Protein AF-A0A950JFS3-F1 (afdb_monomer)

Solvent-accessible surface area (backbone atoms only — not comparable to full-atom values): 14157 Å² total; per-residue (Å²): 143,81,85,84,83,84,84,85,81,81,82,81,83,77,84,80,80,81,78,79,77,80,82,76,82,73,79,75,77,78,78,77,72,88,66,83,73,63,84,73,76,77,75,82,83,73,85,78,81,66,76,80,69,72,77,78,61,59,59,70,46,56,52,48,41,54,74,67,53,40,42,66,44,86,50,78,83,74,91,50,96,52,82,84,41,51,51,61,45,31,23,27,45,40,31,24,38,23,79,69,84,84,42,53,33,32,25,89,61,36,28,34,19,10,36,71,41,48,50,54,48,33,48,46,41,19,69,42,42,35,56,51,41,20,72,72,68,78,44,48,52,43,29,42,41,49,48,53,19,48,47,82,43,30,45,95,73,39,97,67,80,59,72,25,47,24,17,35,10,34,21,42,37,37,37,30,38,33,32,68,87,74,47,73,45,58,50,31,83,81,82,50,67,69,53,49,54,41,49,51,49,44,58,61,58,42,56,84,77,32,22,32,36,36,15,63,84,53,48,88,88,26,46,49,25,34,38,40,25,67,58,66,51,86,94,44,72,82,50,66,46,78,71

Sequence (243 aa):
MKLVSVAVLALAFVAVEARGAPRSDVPLPRPRPTDLHAPRSPPPEEDKNEAAEKPAGDEACLERLKSAGFTFEPATQHAAANPACVIDTPVKLMAVPVATRGASVRMPEEPMLACRFAERLGHFLGDLAAPLIAGRLAVEVKAVRTGPGYECRNRNRAANGHLSAHALGIAVDVAAFELANGKALPIKPDGDARGEAAVAAVRTAACGWFTTILGPGSDPAHTDHMHLDILIHGSSDRYRICQ

Mean predicted aligned error: 12.65 Å

Foldseek 3Di:
DDDDDDDDDDDDDDDDPDDDDDPDPDDDDDPDPPCPPDPDDDDPPDPPPPPPDDPPAPVVLVVVCVVQPWDKAFDDDDDDPDNVLEAGRKIFGAWAAAPPDRAIAGENLRAIARSVLSSLVSCLVRDPLQVLLCVLVVWGFRYWYWDNLADFACPPNDPDDHTDLNSHRFKIWTQWTQTPVRDILGLADDPPPSSVVSSVVSLVVLQVRAQEWDACPRDPVRRRTIMGGNDDDPPDSPHHHRD

pLDDT: mean 85.87, std 18.49, range [39.84, 98.81]

Structure (mmCIF, N/CA/C/O backbone):
data_AF-A0A950JFS3-F1
#
_entry.id   AF-A0A950JFS3-F1
#
loop_
_atom_site.group_PDB
_atom_site.id
_atom_site.type_symbol
_atom_site.label_atom_id
_atom_site.label_alt_id
_atom_site.label_comp_id
_atom_site.label_asym_id
_atom_site.label_entity_id
_atom_site.label_seq_id
_atom_site.pdbx_PDB_ins_code
_atom_site.Cartn_x
_atom_site.Cartn_y
_atom_site.Cartn_z
_atom_site.occupancy
_atom_site.B_iso_or_equiv
_atom_site.auth_seq_id
_atom_site.auth_comp_id
_atom_site.auth_asym_id
_atom_site.auth_atom_id
_atom_site.pdbx_PDB_model_num
ATOM 1 N N . MET A 1 1 ? -13.793 -69.503 58.985 1.00 50.94 1 MET A N 1
ATOM 2 C CA . MET A 1 1 ? -12.699 -70.392 58.540 1.00 50.94 1 MET A CA 1
ATOM 3 C C . MET A 1 1 ? -13.085 -71.027 57.208 1.00 50.94 1 MET A C 1
ATOM 5 O O . MET A 1 1 ? -13.742 -72.055 57.220 1.00 50.94 1 MET A O 1
ATOM 9 N N . LYS A 1 2 ? -12.772 -70.389 56.071 1.00 40.81 2 LYS A N 1
ATOM 10 C CA . LYS A 1 2 ? -12.771 -71.026 54.741 1.00 40.81 2 LYS A CA 1
ATOM 11 C C . LYS A 1 2 ? -11.691 -70.370 53.878 1.00 40.81 2 LYS A C 1
ATOM 13 O O . LYS A 1 2 ? -11.584 -69.150 53.846 1.00 40.81 2 LYS A O 1
ATOM 18 N N . LEU A 1 3 ? -10.868 -71.240 53.302 1.00 42.59 3 LEU A N 1
ATOM 19 C CA . LEU A 1 3 ? -9.638 -70.990 52.561 1.00 42.59 3 LEU A CA 1
ATOM 20 C C . LEU A 1 3 ? -9.880 -70.167 51.289 1.00 42.59 3 LEU A C 1
ATOM 22 O O . LEU A 1 3 ? -10.814 -70.441 50.539 1.00 42.59 3 LEU A O 1
ATOM 26 N N . VAL A 1 4 ? -8.972 -69.231 51.017 1.00 41.34 4 VAL A N 1
ATOM 27 C CA . VAL A 1 4 ? -8.814 -68.580 49.711 1.00 41.34 4 VAL A CA 1
ATOM 28 C C . VAL A 1 4 ? -7.890 -69.463 48.867 1.00 41.34 4 VAL A C 1
ATOM 30 O O . VAL A 1 4 ? -6.738 -69.674 49.238 1.00 41.34 4 VAL A O 1
ATOM 33 N N . SER A 1 5 ? -8.396 -70.013 47.760 1.00 48.50 5 SER A N 1
ATOM 34 C CA . SER A 1 5 ? -7.571 -70.698 46.753 1.00 48.50 5 SER A CA 1
ATOM 35 C C . SER A 1 5 ? -6.965 -69.669 45.805 1.00 48.50 5 SER A C 1
ATOM 37 O O . SER A 1 5 ? -7.692 -68.931 45.144 1.00 48.50 5 SER A O 1
ATOM 39 N N . VAL A 1 6 ? -5.636 -69.633 45.733 1.00 46.47 6 VAL A N 1
ATOM 40 C CA . VAL A 1 6 ? -4.880 -68.857 44.745 1.00 46.47 6 VAL A CA 1
ATOM 41 C C . VAL A 1 6 ? -4.700 -69.730 43.504 1.00 46.47 6 VAL A C 1
ATOM 43 O O . VAL A 1 6 ? -4.001 -70.739 43.552 1.00 46.47 6 VAL A O 1
ATOM 46 N N . ALA A 1 7 ? -5.344 -69.358 42.399 1.00 50.28 7 ALA A N 1
ATOM 47 C CA . ALA A 1 7 ? -5.109 -69.970 41.096 1.00 50.28 7 ALA A CA 1
ATOM 48 C C . ALA A 1 7 ? -3.927 -69.265 40.412 1.00 50.28 7 ALA A C 1
ATOM 50 O O . ALA A 1 7 ? -3.976 -68.063 40.152 1.00 50.28 7 ALA A O 1
ATOM 51 N N . VAL A 1 8 ? -2.858 -70.013 40.135 1.00 49.75 8 VAL A N 1
ATOM 52 C CA . VAL A 1 8 ? -1.695 -69.547 39.370 1.00 49.75 8 VAL A CA 1
ATOM 53 C C . VAL A 1 8 ? -2.020 -69.675 37.882 1.00 49.75 8 VAL A C 1
ATOM 55 O O . VAL A 1 8 ? -2.158 -70.783 37.369 1.00 49.75 8 VAL A O 1
ATOM 58 N N . LEU A 1 9 ? -2.163 -68.542 37.191 1.00 47.88 9 LEU A N 1
ATOM 59 C CA . LEU A 1 9 ? -2.366 -68.493 35.744 1.00 47.88 9 LEU A CA 1
ATOM 60 C C . LEU A 1 9 ? -0.996 -68.458 35.048 1.00 47.88 9 LEU A C 1
ATOM 62 O O . LEU A 1 9 ? -0.281 -67.460 35.120 1.00 47.88 9 LEU A O 1
ATOM 66 N N . ALA A 1 10 ? -0.616 -69.553 34.392 1.00 49.88 10 ALA A N 1
ATOM 67 C CA . ALA A 1 10 ? 0.582 -69.607 33.561 1.00 49.88 10 ALA A CA 1
ATOM 68 C C . ALA A 1 10 ? 0.336 -68.853 32.240 1.00 49.88 10 ALA A C 1
ATOM 70 O O . ALA A 1 10 ? -0.496 -69.270 31.434 1.00 49.88 10 ALA A O 1
ATOM 71 N N . LEU A 1 11 ? 1.051 -67.745 32.011 1.00 50.47 11 LEU A N 1
ATOM 72 C CA . LEU A 1 11 ? 1.087 -67.079 30.706 1.00 50.47 11 LEU A CA 1
ATOM 73 C C . LEU A 1 11 ? 1.990 -67.871 29.751 1.00 50.47 11 LEU A C 1
ATOM 75 O O . LEU A 1 11 ? 3.204 -67.934 29.940 1.00 50.47 11 LEU A O 1
ATOM 79 N N . ALA A 1 12 ? 1.401 -68.435 28.699 1.00 53.47 12 ALA A N 1
ATOM 80 C CA . ALA A 1 12 ? 2.145 -68.944 27.556 1.00 53.47 12 ALA A CA 1
ATOM 81 C C . ALA A 1 12 ? 2.617 -67.764 26.688 1.00 53.47 12 ALA A C 1
ATOM 83 O O . ALA A 1 12 ? 1.803 -67.030 26.128 1.00 53.47 12 ALA A O 1
ATOM 84 N N . PHE A 1 13 ? 3.933 -67.581 26.570 1.00 50.41 13 PHE A N 1
ATOM 85 C CA . PHE A 1 13 ? 4.526 -66.669 25.594 1.00 50.41 13 PHE A CA 1
ATOM 86 C C . PHE A 1 13 ? 4.464 -67.308 24.203 1.00 50.41 13 PHE A C 1
ATOM 88 O O . PHE A 1 13 ? 5.149 -68.292 23.933 1.00 50.41 13 PHE A O 1
ATOM 95 N N . VAL A 1 14 ? 3.654 -66.738 23.312 1.00 55.50 14 VAL A N 1
ATOM 96 C CA . VAL A 1 14 ? 3.703 -67.043 21.878 1.00 55.50 14 VAL A CA 1
ATOM 97 C C . VAL A 1 14 ? 4.796 -66.173 21.263 1.00 55.50 14 VAL A C 1
ATOM 99 O O . VAL A 1 14 ? 4.684 -64.948 21.245 1.00 55.50 14 VAL A O 1
ATOM 102 N N . ALA A 1 15 ? 5.870 -66.798 20.783 1.00 56.41 15 ALA A N 1
ATOM 103 C CA . ALA A 1 15 ? 6.901 -66.118 20.012 1.00 56.41 15 ALA A CA 1
ATOM 104 C C . ALA A 1 15 ? 6.325 -65.713 18.646 1.00 56.41 15 ALA A C 1
ATOM 106 O O . ALA A 1 15 ? 5.964 -66.565 17.836 1.00 56.41 15 ALA A O 1
ATOM 107 N N . VAL A 1 16 ? 6.219 -64.408 18.398 1.00 55.56 16 VAL A N 1
ATOM 108 C CA . VAL A 1 16 ? 5.910 -63.866 17.072 1.00 55.56 16 VAL A CA 1
ATOM 109 C C . VAL A 1 16 ? 7.222 -63.782 16.296 1.00 55.56 16 VAL A C 1
ATOM 111 O O . VAL A 1 16 ? 8.074 -62.948 16.597 1.00 55.56 16 VAL A O 1
ATOM 114 N N . GLU A 1 17 ? 7.399 -64.648 15.301 1.00 56.25 17 GLU A N 1
ATOM 115 C CA . GLU A 1 17 ? 8.483 -64.513 14.328 1.00 56.25 17 GLU A CA 1
ATOM 116 C C . GLU A 1 17 ? 8.235 -63.278 13.454 1.00 56.25 17 GLU A C 1
ATOM 118 O O . GLU A 1 17 ? 7.291 -63.216 12.661 1.00 56.25 17 GLU A O 1
ATOM 123 N N . ALA A 1 18 ? 9.101 -62.276 13.594 1.00 55.44 18 ALA A N 1
ATOM 124 C CA . ALA A 1 18 ? 9.124 -61.117 12.719 1.00 55.44 18 ALA A CA 1
ATOM 125 C C . ALA A 1 18 ? 9.609 -61.539 11.322 1.00 55.44 18 ALA A C 1
ATOM 127 O O . ALA A 1 18 ? 10.805 -61.699 11.078 1.00 55.44 18 ALA A O 1
ATOM 128 N N . ARG A 1 19 ? 8.676 -61.711 10.380 1.00 60.53 19 ARG A N 1
ATOM 129 C CA . ARG A 1 19 ? 9.008 -61.812 8.954 1.00 60.53 19 ARG A CA 1
ATOM 130 C C . ARG A 1 19 ? 9.514 -60.451 8.477 1.00 60.53 19 ARG A C 1
ATOM 132 O O . ARG A 1 19 ? 8.753 -59.488 8.426 1.00 60.53 19 ARG A O 1
ATOM 139 N N . GLY A 1 20 ? 10.804 -60.373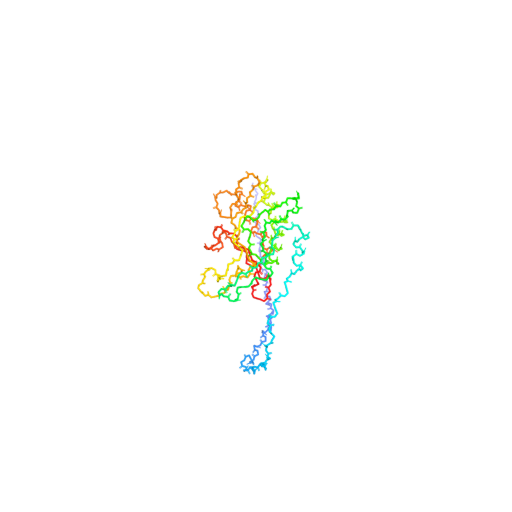 8.154 1.00 50.00 20 GLY A N 1
ATOM 140 C CA . GLY A 1 20 ? 11.415 -59.189 7.556 1.00 50.00 20 GLY A CA 1
ATOM 141 C C . GLY A 1 20 ? 10.734 -58.828 6.235 1.00 50.00 20 GLY A C 1
ATOM 142 O O . GLY A 1 20 ? 10.562 -59.680 5.364 1.00 50.00 20 GLY A O 1
ATOM 143 N N . ALA A 1 21 ? 10.335 -57.565 6.095 1.00 58.34 21 ALA A N 1
ATOM 144 C CA . ALA A 1 21 ? 9.836 -57.030 4.836 1.00 58.34 21 ALA A CA 1
ATOM 145 C C . ALA A 1 21 ? 10.946 -57.074 3.763 1.00 58.34 21 ALA A C 1
ATOM 147 O O . ALA A 1 21 ? 12.107 -56.793 4.085 1.00 58.34 21 ALA A O 1
ATOM 148 N N . PRO A 1 22 ? 10.630 -57.398 2.496 1.00 57.16 22 PRO A N 1
ATOM 149 C CA . PRO A 1 22 ? 11.602 -57.298 1.418 1.00 57.16 22 PRO A CA 1
ATOM 150 C C . PRO A 1 22 ? 12.038 -55.838 1.259 1.00 57.16 22 PRO A C 1
ATOM 152 O O . PRO A 1 22 ? 11.209 -54.925 1.223 1.00 57.16 22 PRO A O 1
ATOM 155 N N . ARG A 1 23 ? 13.354 -55.617 1.180 1.00 57.47 23 ARG A N 1
ATOM 156 C CA . ARG A 1 23 ? 13.922 -54.317 0.816 1.00 57.47 23 ARG A CA 1
ATOM 157 C C . ARG A 1 23 ? 13.418 -53.967 -0.581 1.00 57.47 23 ARG A C 1
ATOM 159 O O . ARG A 1 23 ? 13.718 -54.669 -1.538 1.00 57.47 23 ARG A O 1
ATOM 166 N N . SER A 1 24 ? 12.618 -52.911 -0.669 1.00 61.94 24 SER A N 1
ATOM 167 C CA . SER A 1 24 ? 12.269 -52.295 -1.942 1.00 61.94 24 SER A CA 1
ATOM 168 C C . SER A 1 24 ? 13.537 -51.653 -2.496 1.00 61.94 24 SER A C 1
ATOM 170 O O . SER A 1 24 ? 14.050 -50.702 -1.900 1.00 61.94 24 SER A O 1
ATOM 172 N N . ASP A 1 25 ? 14.071 -52.199 -3.586 1.00 63.00 25 ASP A N 1
ATOM 173 C CA . ASP A 1 25 ? 15.136 -51.562 -4.354 1.00 63.00 25 ASP A CA 1
ATOM 174 C C . ASP A 1 25 ? 14.562 -50.291 -4.983 1.00 63.00 25 ASP A C 1
ATOM 176 O O . ASP A 1 25 ? 13.953 -50.312 -6.053 1.00 63.00 25 ASP A O 1
ATOM 180 N N . VAL A 1 26 ? 14.705 -49.169 -4.276 1.00 65.56 26 VAL A N 1
ATOM 181 C CA . VAL A 1 26 ? 14.392 -47.846 -4.815 1.00 65.56 26 VAL A CA 1
ATOM 182 C C . VAL A 1 26 ? 15.331 -47.620 -6.004 1.00 65.56 26 VAL A C 1
ATOM 184 O O . VAL A 1 26 ? 16.548 -47.590 -5.801 1.00 65.56 26 VAL A O 1
ATOM 187 N N . PRO A 1 27 ? 14.818 -47.459 -7.239 1.00 69.25 27 PRO A N 1
ATOM 188 C CA . PRO A 1 27 ? 15.671 -47.197 -8.386 1.00 69.25 27 PRO A CA 1
ATOM 189 C C . PRO A 1 27 ? 16.440 -45.902 -8.142 1.00 69.25 27 PRO A C 1
ATOM 191 O O . PRO A 1 27 ? 15.843 -44.864 -7.842 1.00 69.25 27 PRO A O 1
ATOM 194 N N . LEU A 1 28 ? 17.766 -45.962 -8.259 1.00 71.75 28 LEU A N 1
ATOM 195 C CA . LEU A 1 28 ? 18.592 -44.769 -8.144 1.00 71.75 28 LEU A CA 1
ATOM 196 C C . LEU A 1 28 ? 18.150 -43.734 -9.194 1.00 71.75 28 LEU A C 1
ATOM 198 O O . LEU A 1 28 ? 17.824 -44.105 -10.329 1.00 71.75 28 LEU A O 1
ATOM 202 N N . PRO A 1 29 ? 18.138 -42.434 -8.848 1.00 70.62 29 PRO A N 1
ATOM 203 C CA . PRO A 1 29 ? 17.906 -41.386 -9.830 1.00 70.62 29 PRO A CA 1
ATOM 204 C C . PRO A 1 29 ? 18.929 -41.507 -10.963 1.00 70.62 29 PRO A C 1
ATOM 206 O O . PRO A 1 29 ? 20.087 -41.867 -10.739 1.00 70.62 29 PRO A O 1
ATOM 209 N N . ARG A 1 30 ? 18.488 -41.217 -12.193 1.00 76.75 30 ARG A N 1
ATOM 210 C CA . ARG A 1 30 ? 19.344 -41.322 -13.382 1.00 76.75 30 ARG A CA 1
ATOM 211 C C . ARG A 1 30 ? 20.627 -40.505 -13.171 1.00 76.75 30 ARG A C 1
ATOM 213 O O . ARG A 1 30 ? 20.535 -39.383 -12.662 1.00 76.75 30 ARG A O 1
ATOM 220 N N . PRO A 1 31 ? 21.801 -41.024 -13.571 1.00 75.00 31 PRO A N 1
ATOM 221 C CA . PRO A 1 31 ? 23.035 -40.259 -13.501 1.00 75.00 31 PRO A CA 1
ATOM 222 C C . PRO A 1 31 ? 22.888 -38.956 -14.290 1.00 75.00 31 PRO A C 1
ATOM 224 O O . PRO A 1 31 ? 22.266 -38.916 -15.355 1.00 75.00 31 PRO A O 1
ATOM 227 N N . ARG A 1 32 ? 23.446 -37.877 -13.733 1.00 63.69 32 ARG A N 1
ATOM 228 C CA . ARG A 1 32 ? 23.497 -36.564 -14.380 1.00 63.69 32 ARG A CA 1
ATOM 229 C C . ARG A 1 32 ? 24.167 -36.729 -15.756 1.00 63.69 32 ARG A C 1
ATOM 231 O O . ARG A 1 32 ? 25.271 -37.272 -15.786 1.00 63.69 32 ARG A O 1
ATOM 238 N N . PRO A 1 33 ? 23.550 -36.265 -16.860 1.00 70.12 33 PRO A N 1
ATOM 239 C CA . PRO A 1 33 ? 24.176 -36.301 -18.177 1.00 70.12 33 PRO A CA 1
ATOM 240 C C . PRO A 1 33 ? 25.560 -35.647 -18.125 1.00 70.12 33 PRO A C 1
ATOM 242 O O . PRO A 1 33 ? 25.711 -34.549 -17.582 1.00 70.12 33 PRO A O 1
ATOM 245 N N . THR A 1 34 ? 26.567 -36.322 -18.671 1.00 60.69 34 THR A N 1
ATOM 246 C CA . THR A 1 34 ? 27.973 -35.880 -18.684 1.00 60.69 34 THR A CA 1
ATOM 247 C C . THR A 1 34 ? 28.225 -34.660 -19.570 1.00 60.69 34 THR A C 1
ATOM 249 O O . THR A 1 34 ? 29.306 -34.081 -19.543 1.00 60.69 34 THR A O 1
ATOM 252 N N . ASP A 1 35 ? 27.204 -34.209 -20.292 1.00 63.66 35 ASP A N 1
ATOM 253 C CA . ASP A 1 35 ? 27.356 -33.297 -21.424 1.00 63.66 35 ASP A CA 1
ATOM 254 C C . ASP A 1 35 ? 27.023 -31.843 -21.040 1.00 63.66 35 ASP A C 1
ATOM 256 O O . ASP A 1 35 ? 26.940 -30.956 -21.885 1.00 63.66 35 ASP A O 1
ATOM 260 N N . LEU A 1 36 ? 26.870 -31.566 -19.739 1.00 53.88 36 LEU A N 1
ATOM 261 C CA . LEU A 1 36 ? 26.609 -30.222 -19.206 1.00 53.88 36 LEU A CA 1
ATOM 262 C C . LEU A 1 36 ? 27.806 -29.257 -19.327 1.00 53.88 36 LEU A C 1
ATOM 264 O O . LEU A 1 36 ? 27.668 -28.095 -18.960 1.00 53.88 36 LEU A O 1
ATOM 268 N N . HIS A 1 37 ? 28.959 -29.721 -19.822 1.00 54.78 37 HIS A N 1
ATOM 269 C CA . HIS A 1 37 ? 30.174 -28.913 -20.011 1.00 54.78 37 HIS A CA 1
ATOM 270 C C . HIS A 1 37 ? 30.671 -28.852 -21.464 1.00 54.78 37 HIS A C 1
ATOM 272 O O . HIS A 1 37 ? 31.781 -28.381 -21.705 1.00 54.78 37 HIS A O 1
ATOM 278 N N . ALA A 1 38 ? 29.875 -29.275 -22.451 1.00 56.62 38 ALA A N 1
ATOM 279 C CA . ALA A 1 38 ? 30.203 -28.951 -23.836 1.00 56.62 38 ALA A CA 1
ATOM 280 C C . ALA A 1 38 ? 30.013 -27.433 -24.051 1.00 56.62 38 ALA A C 1
ATOM 282 O O . ALA A 1 38 ? 28.923 -26.925 -23.761 1.00 56.62 38 ALA A O 1
ATOM 283 N N . PRO A 1 39 ? 31.023 -26.685 -24.537 1.00 49.22 39 PRO A N 1
ATOM 284 C CA . PRO A 1 39 ? 30.832 -25.284 -24.884 1.00 49.22 39 PRO A CA 1
ATOM 285 C C . PRO A 1 39 ? 29.785 -25.207 -25.996 1.00 49.22 39 PRO A C 1
ATOM 287 O O . PRO A 1 39 ? 30.006 -25.673 -27.114 1.00 49.22 39 PRO A O 1
ATOM 290 N N . ARG A 1 40 ? 28.613 -24.650 -25.679 1.00 54.53 40 ARG A N 1
ATOM 291 C CA . ARG A 1 40 ? 27.633 -24.291 -26.702 1.00 54.53 40 ARG A CA 1
ATOM 292 C C . ARG A 1 40 ? 28.241 -23.171 -27.533 1.00 54.53 40 ARG A C 1
ATOM 294 O O . ARG A 1 40 ? 28.637 -22.148 -26.977 1.00 54.53 40 ARG A O 1
ATOM 301 N N . SER A 1 41 ? 28.313 -23.369 -28.845 1.00 56.66 41 SER A N 1
ATOM 302 C CA . SER A 1 41 ? 28.566 -22.277 -29.780 1.00 56.66 41 SER A CA 1
ATOM 303 C C . SER A 1 41 ? 27.576 -21.144 -29.483 1.00 56.66 41 SER A C 1
ATOM 305 O O . SER A 1 41 ? 26.398 -21.438 -29.238 1.00 56.66 41 SER A O 1
ATOM 307 N N . PRO A 1 42 ? 28.025 -19.878 -29.448 1.00 54.59 42 PRO A N 1
ATOM 308 C CA . PRO A 1 42 ? 27.108 -18.770 -29.259 1.00 54.59 42 PRO A CA 1
ATOM 309 C C . PRO A 1 42 ? 26.073 -18.800 -30.395 1.00 54.59 42 PRO A C 1
ATOM 311 O O . PRO A 1 42 ? 26.435 -19.117 -31.535 1.00 54.59 42 PRO A O 1
ATOM 314 N N . PRO A 1 43 ? 24.789 -18.529 -30.105 1.00 56.66 43 PRO A N 1
ATOM 315 C CA . PRO A 1 43 ? 23.825 -18.300 -31.167 1.00 56.66 43 PRO A CA 1
ATOM 316 C C . PRO A 1 43 ? 24.329 -17.142 -32.043 1.00 56.66 43 PRO A C 1
ATOM 318 O O . PRO A 1 43 ? 24.997 -16.249 -31.514 1.00 56.66 43 PRO A O 1
ATOM 321 N N . PRO A 1 44 ? 24.054 -17.152 -33.360 1.00 45.75 44 PRO A N 1
ATOM 322 C CA . PRO A 1 44 ? 24.387 -16.014 -34.206 1.00 45.75 44 PRO A CA 1
ATOM 323 C C . PRO A 1 44 ? 23.766 -14.754 -33.595 1.00 45.75 44 PRO A C 1
ATOM 325 O O . PRO A 1 44 ? 22.603 -14.774 -33.189 1.00 45.75 44 PRO A O 1
ATOM 328 N N . GLU A 1 45 ? 24.569 -13.697 -33.468 1.00 47.59 45 GLU A N 1
ATOM 329 C CA . GLU A 1 45 ? 24.103 -12.393 -33.008 1.00 47.59 45 GLU A CA 1
ATOM 330 C C . GLU A 1 45 ? 23.038 -11.898 -33.990 1.00 47.59 45 GLU A C 1
ATOM 332 O O . GLU A 1 45 ? 23.339 -11.480 -35.106 1.00 47.59 45 GLU A O 1
ATOM 337 N N . GLU A 1 46 ? 21.771 -12.010 -33.591 1.00 47.47 46 GLU A N 1
ATOM 338 C CA . GLU A 1 46 ? 20.692 -11.286 -34.243 1.00 47.47 46 GLU A CA 1
ATOM 339 C C . GLU A 1 46 ? 20.924 -9.798 -33.996 1.00 47.47 46 GLU A C 1
ATOM 341 O O . GLU A 1 46 ? 21.012 -9.341 -32.853 1.00 47.47 46 GLU A O 1
ATOM 346 N N . ASP A 1 47 ? 21.057 -9.069 -35.098 1.00 42.84 47 ASP A N 1
ATOM 347 C CA . ASP A 1 47 ? 21.220 -7.626 -35.178 1.00 42.84 47 ASP A CA 1
ATOM 348 C C . ASP A 1 47 ? 19.992 -6.933 -34.562 1.00 42.84 47 ASP A C 1
ATOM 350 O O . ASP A 1 47 ? 18.995 -6.647 -35.226 1.00 42.84 47 ASP A O 1
ATOM 354 N N . LYS A 1 48 ? 20.020 -6.725 -33.241 1.00 45.41 48 LYS A N 1
ATOM 355 C CA . LYS A 1 48 ? 18.969 -6.024 -32.495 1.00 45.41 48 LYS A CA 1
ATOM 356 C C . LYS A 1 48 ? 19.173 -4.520 -32.588 1.00 45.41 48 LYS A C 1
ATOM 358 O O . LYS A 1 48 ? 19.466 -3.853 -31.599 1.00 45.41 48 LYS A O 1
ATOM 363 N N . ASN A 1 49 ? 18.947 -3.996 -33.784 1.00 43.91 49 ASN A N 1
ATOM 364 C CA . ASN A 1 49 ? 18.540 -2.612 -33.993 1.00 43.91 49 ASN A CA 1
ATOM 365 C C . ASN A 1 49 ? 17.017 -2.541 -34.201 1.00 43.91 49 ASN A C 1
ATOM 367 O O . ASN A 1 49 ? 16.518 -1.884 -35.109 1.00 43.91 49 ASN A O 1
ATOM 371 N N . GLU A 1 50 ? 16.257 -3.201 -33.327 1.00 43.00 50 GLU A N 1
ATOM 372 C CA . GLU A 1 50 ? 14.906 -2.743 -33.022 1.00 43.00 50 GLU A CA 1
ATOM 373 C C . GLU A 1 50 ? 15.060 -1.690 -31.935 1.00 43.00 50 GLU A C 1
ATOM 375 O O . GLU A 1 50 ? 15.365 -1.996 -30.780 1.00 43.00 50 GLU A O 1
ATOM 380 N N . ALA A 1 51 ? 14.922 -0.424 -32.331 1.00 39.84 51 ALA A N 1
ATOM 381 C CA . ALA A 1 51 ? 14.692 0.659 -31.393 1.00 39.84 51 ALA A CA 1
ATOM 382 C C . ALA A 1 51 ? 13.619 0.182 -30.412 1.00 39.84 51 ALA A C 1
ATOM 384 O O . ALA A 1 51 ? 12.506 -0.103 -30.841 1.00 39.84 51 ALA A O 1
ATOM 385 N N . ALA A 1 52 ? 13.993 0.018 -29.139 1.00 44.31 52 ALA A N 1
ATOM 386 C CA . ALA A 1 52 ? 13.111 -0.487 -28.101 1.00 44.31 52 ALA A CA 1
ATOM 387 C C . ALA A 1 52 ? 11.829 0.349 -28.099 1.00 44.31 52 ALA A C 1
ATOM 389 O O . ALA A 1 52 ? 11.803 1.482 -27.608 1.00 44.31 52 ALA A O 1
ATOM 390 N N . GLU A 1 53 ? 10.785 -0.199 -28.712 1.00 42.00 53 GLU A N 1
ATOM 391 C CA . GLU A 1 53 ? 9.457 0.365 -28.665 1.00 42.00 53 GLU A CA 1
ATOM 392 C C . GLU A 1 53 ? 9.083 0.383 -27.187 1.00 42.00 53 GLU A C 1
ATOM 394 O O . GLU A 1 53 ? 9.225 -0.622 -26.481 1.00 42.00 53 GLU A O 1
ATOM 399 N N . LYS A 1 54 ? 8.730 1.571 -26.680 1.00 44.59 54 LYS A N 1
ATOM 400 C CA . LYS A 1 54 ? 8.249 1.717 -25.305 1.00 44.59 54 LYS A CA 1
ATOM 401 C C . LYS A 1 54 ? 7.205 0.621 -25.084 1.00 44.59 54 LYS A C 1
ATOM 403 O O . LYS A 1 54 ? 6.344 0.493 -25.955 1.00 44.59 54 LYS A O 1
ATOM 408 N N . PRO A 1 55 ? 7.262 -0.159 -23.987 1.00 49.41 55 PRO A N 1
ATOM 409 C CA . PRO A 1 55 ? 6.218 -1.137 -23.728 1.00 49.41 55 PRO A CA 1
ATOM 410 C C . PRO A 1 55 ? 4.883 -0.402 -23.832 1.00 49.41 55 PRO A C 1
ATOM 412 O O . PRO A 1 55 ? 4.707 0.633 -23.181 1.00 49.41 55 PRO A O 1
ATOM 415 N N . ALA A 1 56 ? 4.015 -0.868 -24.735 1.00 56.19 56 ALA A N 1
ATOM 416 C CA . ALA A 1 56 ? 2.645 -0.389 -24.802 1.00 56.19 56 ALA A CA 1
ATOM 417 C C . ALA A 1 56 ? 2.104 -0.496 -23.376 1.00 56.19 56 ALA A C 1
ATOM 419 O O . ALA A 1 56 ? 2.232 -1.559 -22.760 1.00 56.19 56 ALA A O 1
ATOM 420 N N . GLY A 1 57 ? 1.660 0.627 -22.812 1.00 67.69 57 GLY A N 1
ATOM 421 C CA . GLY A 1 57 ? 1.196 0.643 -21.434 1.00 67.69 57 GLY A CA 1
ATOM 422 C C . GLY A 1 57 ? 0.092 -0.395 -21.256 1.00 67.69 57 GLY A C 1
ATOM 423 O O . GLY A 1 57 ? -0.597 -0.771 -22.199 1.00 67.69 57 GLY A O 1
ATOM 424 N N . ASP A 1 58 ? -0.106 -0.885 -20.042 1.00 85.69 58 ASP A N 1
ATOM 425 C CA . ASP A 1 58 ? -1.261 -1.715 -19.722 1.00 85.69 58 ASP A CA 1
ATOM 426 C C . ASP A 1 58 ? -2.504 -0.810 -19.631 1.00 85.69 58 ASP A C 1
ATOM 428 O O . ASP A 1 58 ? -3.035 -0.547 -18.548 1.00 85.69 58 ASP A O 1
ATOM 432 N N . GLU A 1 59 ? -2.968 -0.280 -20.772 1.00 91.06 59 GLU A N 1
ATOM 433 C CA . GLU A 1 59 ? -4.190 0.532 -20.835 1.00 91.06 59 GLU A CA 1
ATOM 434 C C . GLU A 1 59 ? -5.401 -0.254 -20.318 1.00 91.06 59 GLU A C 1
ATOM 436 O O . GLU A 1 59 ? -6.301 0.313 -19.694 1.00 91.06 59 GLU A O 1
ATOM 441 N N . ALA A 1 60 ? -5.400 -1.578 -20.505 1.00 94.94 60 ALA A N 1
ATOM 442 C CA . ALA A 1 60 ? -6.427 -2.453 -19.962 1.00 94.94 60 ALA A CA 1
ATOM 443 C C . ALA A 1 60 ? -6.462 -2.401 -18.426 1.00 94.94 60 ALA A C 1
ATOM 445 O O . ALA A 1 60 ? -7.547 -2.423 -17.849 1.00 94.94 60 ALA A O 1
ATOM 446 N N . CYS A 1 61 ? -5.314 -2.313 -17.751 1.00 97.25 61 CYS A N 1
ATOM 447 C CA . CYS A 1 61 ? -5.261 -2.115 -16.306 1.00 97.25 61 CYS A CA 1
ATOM 448 C C . CYS A 1 61 ? -5.870 -0.777 -15.890 1.00 97.25 61 CYS A C 1
ATOM 450 O O . CYS A 1 61 ? -6.685 -0.748 -14.970 1.00 97.25 61 CYS A O 1
ATOM 452 N N . LEU A 1 62 ? -5.553 0.316 -16.588 1.00 97.75 62 LEU A N 1
ATOM 453 C CA . LEU A 1 62 ? -6.112 1.632 -16.264 1.00 97.75 62 LEU A CA 1
ATOM 454 C C . LEU A 1 62 ? -7.646 1.631 -16.373 1.00 97.75 62 LEU A C 1
ATOM 456 O O . LEU A 1 62 ? -8.333 2.150 -15.490 1.00 97.75 62 LEU A O 1
ATOM 460 N N . GLU A 1 63 ? -8.197 0.982 -17.401 1.00 97.88 63 GLU A N 1
ATOM 461 C CA . GLU A 1 63 ? -9.648 0.823 -17.544 1.00 97.88 63 GLU A CA 1
ATOM 462 C C . GLU A 1 63 ? -10.256 -0.096 -16.473 1.00 97.88 63 GLU A C 1
ATOM 464 O O . GLU A 1 63 ? -11.360 0.184 -15.995 1.00 97.88 63 GLU A O 1
ATOM 469 N N . ARG A 1 64 ? -9.549 -1.147 -16.026 1.00 97.88 64 ARG A N 1
ATOM 470 C CA . ARG A 1 64 ? -9.988 -1.971 -14.883 1.00 97.88 64 ARG A CA 1
ATOM 471 C C . ARG A 1 64 ? -10.026 -1.166 -13.586 1.00 97.88 64 ARG A C 1
ATOM 473 O O . ARG A 1 64 ? -11.047 -1.205 -12.905 1.00 97.88 64 ARG A O 1
ATOM 480 N N . LEU A 1 65 ? -8.989 -0.379 -13.280 1.00 98.31 65 LEU A N 1
ATOM 481 C CA . LEU A 1 65 ? -8.963 0.498 -12.101 1.00 98.31 65 LEU A CA 1
ATOM 482 C C . LEU A 1 65 ? -10.137 1.484 -12.110 1.00 98.31 65 LEU A C 1
ATOM 484 O O . LEU A 1 65 ? -10.855 1.630 -11.118 1.00 98.31 65 LEU A O 1
ATOM 488 N N . LYS A 1 66 ? -10.365 2.134 -13.255 1.00 98.06 66 LYS A N 1
ATOM 489 C CA . LYS A 1 66 ? -11.464 3.084 -13.447 1.00 98.06 66 LYS A CA 1
ATOM 490 C C . LYS A 1 66 ? -12.826 2.415 -13.280 1.00 98.06 66 LYS A C 1
ATOM 492 O O . LYS A 1 66 ? -13.673 2.934 -12.559 1.00 98.06 66 LYS A O 1
ATOM 497 N N . SER A 1 67 ? -13.023 1.253 -13.901 1.00 97.06 67 SER A N 1
ATOM 498 C CA . SER A 1 67 ? -14.272 0.483 -13.816 1.00 97.06 67 SER A CA 1
ATOM 499 C C . SER A 1 67 ? -14.536 -0.045 -12.408 1.00 97.06 67 SER A C 1
ATOM 501 O O . SER A 1 67 ? -15.687 -0.128 -11.987 1.00 97.06 67 SER A O 1
ATOM 503 N N . ALA A 1 68 ? -13.477 -0.365 -11.664 1.00 96.38 68 ALA A N 1
ATOM 504 C CA . ALA A 1 68 ? -13.572 -0.761 -10.269 1.00 96.38 68 ALA A CA 1
ATOM 505 C C . ALA A 1 68 ? -13.862 0.428 -9.333 1.00 96.38 68 ALA A C 1
ATOM 507 O O . ALA A 1 68 ? -14.254 0.203 -8.196 1.00 96.38 68 ALA A O 1
ATOM 508 N N . GLY A 1 69 ? -13.729 1.680 -9.789 1.00 96.88 69 GLY A N 1
ATOM 509 C CA . GLY A 1 69 ? -14.018 2.878 -8.990 1.00 96.88 69 GLY A CA 1
ATOM 510 C C . GLY A 1 69 ? -12.833 3.382 -8.162 1.00 96.88 69 GLY A C 1
ATOM 511 O O . GLY A 1 69 ? -13.028 4.055 -7.151 1.00 96.88 69 GLY A O 1
ATOM 512 N N . PHE A 1 70 ? -11.605 3.052 -8.563 1.00 98.44 70 PHE A N 1
ATOM 513 C CA . PHE A 1 70 ? -10.395 3.562 -7.924 1.00 98.44 70 PHE A CA 1
ATOM 514 C C . PHE A 1 70 ? -10.214 5.046 -8.264 1.00 98.44 70 PHE A C 1
ATOM 516 O O . PHE A 1 70 ? -10.501 5.482 -9.379 1.00 98.44 70 PHE A O 1
ATOM 523 N N . THR A 1 71 ? -9.676 5.826 -7.326 1.00 98.62 71 THR A N 1
ATOM 524 C CA . THR A 1 71 ? -9.174 7.177 -7.605 1.00 98.62 71 THR A CA 1
ATOM 525 C C . THR A 1 71 ? -7.664 7.105 -7.772 1.00 98.62 71 THR A C 1
ATOM 527 O O . THR A 1 71 ? -6.942 6.781 -6.826 1.00 98.62 71 THR A O 1
ATOM 530 N N . PHE A 1 72 ? -7.188 7.393 -8.978 1.00 98.69 72 PHE A N 1
ATOM 531 C CA . PHE A 1 72 ? -5.775 7.359 -9.326 1.00 98.69 72 PHE A CA 1
ATOM 532 C C . PHE A 1 72 ? -5.467 8.364 -10.437 1.00 98.69 72 PHE A C 1
ATOM 534 O O . PHE A 1 72 ? -6.359 8.777 -11.179 1.00 98.69 72 PHE A O 1
ATOM 541 N N . GLU A 1 73 ? -4.190 8.694 -10.579 1.00 98.25 73 GLU A N 1
ATOM 542 C CA . GLU A 1 73 ? -3.673 9.491 -11.689 1.00 98.25 73 GLU A CA 1
ATOM 543 C C . GLU A 1 73 ? -2.608 8.690 -12.445 1.00 98.25 73 GLU A C 1
ATOM 545 O O . GLU A 1 73 ? -1.695 8.150 -11.809 1.00 98.25 73 GLU A O 1
ATOM 550 N N . PRO A 1 74 ? -2.666 8.604 -13.786 1.00 97.19 74 PRO A N 1
ATOM 551 C CA . PRO A 1 74 ? -1.521 8.164 -14.571 1.00 97.19 74 PRO A CA 1
ATOM 552 C C . PRO A 1 74 ? -0.305 9.034 -14.249 1.00 97.19 74 PRO A C 1
ATOM 554 O O . PRO A 1 74 ? -0.392 10.261 -14.215 1.00 97.19 74 PRO A O 1
ATOM 557 N N . ALA A 1 75 ? 0.831 8.399 -14.000 1.00 95.06 75 ALA A N 1
ATOM 558 C CA . ALA A 1 75 ? 2.056 9.077 -13.616 1.00 95.06 75 ALA A CA 1
ATOM 559 C C . ALA A 1 75 ? 3.110 8.963 -14.720 1.00 95.06 75 ALA A C 1
ATOM 561 O O . ALA A 1 75 ? 2.964 8.250 -15.710 1.00 95.06 75 ALA A O 1
ATOM 562 N N . THR A 1 76 ? 4.213 9.680 -14.551 1.00 90.25 76 THR A N 1
ATOM 563 C CA . THR A 1 76 ? 5.409 9.493 -15.368 1.00 90.25 76 THR A CA 1
ATOM 564 C C . THR A 1 76 ? 6.575 9.282 -14.424 1.00 90.25 76 THR A C 1
ATOM 566 O O . THR A 1 76 ? 6.831 10.109 -13.546 1.00 90.25 76 THR A O 1
ATOM 569 N N . GLN A 1 77 ? 7.272 8.158 -14.577 1.00 86.88 77 GLN A N 1
ATOM 570 C CA . GLN A 1 77 ? 8.494 7.937 -13.823 1.00 86.88 77 GLN A CA 1
ATOM 571 C C . GLN A 1 77 ? 9.596 8.835 -14.395 1.00 86.88 77 GLN A C 1
ATOM 573 O O . GLN A 1 77 ? 9.846 8.842 -15.600 1.00 86.88 77 GLN A O 1
ATOM 578 N N . HIS A 1 78 ? 10.277 9.577 -13.524 1.00 84.62 78 HIS A N 1
ATOM 579 C CA . HIS A 1 78 ? 11.475 10.308 -13.919 1.00 84.62 78 HIS A CA 1
ATOM 580 C C . HIS A 1 78 ? 12.631 9.335 -14.185 1.00 84.62 78 HIS A C 1
ATOM 582 O O . HIS A 1 78 ? 12.691 8.244 -13.607 1.00 84.62 78 HIS A O 1
ATOM 588 N N . ALA A 1 79 ? 13.563 9.750 -15.046 1.00 82.81 79 ALA A N 1
ATOM 589 C CA . ALA A 1 79 ? 14.757 8.971 -15.339 1.00 82.81 79 ALA A CA 1
ATOM 590 C C . ALA A 1 79 ? 15.518 8.654 -14.041 1.00 82.81 79 ALA A C 1
ATOM 592 O O . ALA A 1 79 ? 15.856 9.549 -13.264 1.00 82.81 79 ALA A O 1
ATOM 593 N N . ALA A 1 80 ? 15.762 7.368 -13.805 1.00 84.12 80 ALA A N 1
ATOM 594 C CA . ALA A 1 80 ? 16.542 6.895 -12.676 1.00 84.12 80 ALA A CA 1
ATOM 595 C C . ALA A 1 80 ? 18.020 6.775 -13.062 1.00 84.12 80 ALA A C 1
ATOM 597 O O . ALA A 1 80 ? 18.346 6.479 -14.210 1.00 84.12 80 ALA A O 1
ATOM 598 N N . ALA A 1 81 ? 18.918 6.944 -12.088 1.00 86.25 81 ALA A N 1
ATOM 599 C CA . ALA A 1 81 ? 20.349 6.727 -12.306 1.00 86.25 81 ALA A CA 1
ATOM 600 C C . ALA A 1 81 ? 20.660 5.274 -12.712 1.00 86.25 81 ALA A C 1
ATOM 602 O O . ALA A 1 81 ? 21.576 5.030 -13.493 1.00 86.25 81 ALA A O 1
ATOM 603 N N . ASN A 1 82 ? 19.887 4.313 -12.194 1.00 90.12 82 ASN A N 1
ATOM 604 C CA . ASN A 1 82 ? 19.951 2.921 -12.617 1.00 90.12 82 ASN A CA 1
ATOM 605 C C . ASN A 1 82 ? 18.857 2.651 -13.669 1.00 90.12 82 ASN A C 1
ATOM 607 O O . ASN A 1 82 ? 17.676 2.696 -13.315 1.00 90.12 82 ASN A O 1
ATOM 611 N N . PRO A 1 83 ? 19.212 2.316 -14.925 1.00 90.94 83 PRO A N 1
ATOM 612 C CA . PRO A 1 83 ? 18.238 2.079 -15.992 1.00 90.94 83 PRO A CA 1
ATOM 613 C C . PRO A 1 83 ? 17.361 0.840 -15.762 1.00 90.94 83 PRO A C 1
ATOM 615 O O . PRO A 1 83 ? 16.346 0.689 -16.430 1.00 90.94 83 PRO A O 1
ATOM 618 N N . ALA A 1 84 ? 17.718 -0.041 -14.821 1.00 92.31 84 ALA A N 1
ATOM 619 C CA . ALA A 1 84 ? 16.889 -1.184 -14.443 1.00 92.31 84 ALA A CA 1
ATOM 620 C C . ALA A 1 84 ? 15.717 -0.812 -13.508 1.00 92.31 84 ALA A C 1
ATOM 622 O O . ALA A 1 84 ? 14.843 -1.643 -13.269 1.00 92.31 84 ALA A O 1
ATOM 623 N N . CYS A 1 85 ? 15.681 0.414 -12.976 1.00 95.25 85 CYS A N 1
ATOM 624 C CA . CYS A 1 85 ? 14.542 0.927 -12.217 1.00 95.25 85 CYS A CA 1
ATOM 625 C C . CYS A 1 85 ? 13.476 1.449 -13.181 1.00 95.25 85 CYS A C 1
ATOM 627 O O . CYS A 1 85 ? 13.526 2.607 -13.604 1.00 95.25 85 CYS A O 1
ATOM 629 N N . VAL A 1 86 ? 12.531 0.585 -13.543 1.00 94.12 86 VAL A N 1
ATOM 630 C CA . VAL A 1 86 ? 11.435 0.912 -14.457 1.00 94.12 86 VAL A CA 1
ATOM 631 C C . VAL A 1 86 ? 10.124 0.420 -13.863 1.00 94.12 86 VAL A C 1
ATOM 633 O O . VAL A 1 86 ? 9.981 -0.758 -13.534 1.00 94.12 86 VAL A O 1
ATOM 636 N N . ILE A 1 87 ? 9.164 1.329 -13.745 1.00 95.19 87 ILE A N 1
ATOM 637 C CA . ILE A 1 87 ? 7.776 1.037 -13.420 1.00 95.19 87 ILE A CA 1
ATOM 638 C C . ILE A 1 87 ? 7.017 0.857 -14.729 1.00 95.19 87 ILE A C 1
ATOM 640 O O . ILE A 1 87 ? 6.946 1.767 -15.555 1.00 95.19 87 ILE A O 1
ATOM 644 N N . ASP A 1 88 ? 6.415 -0.314 -14.885 1.00 92.75 88 ASP A N 1
ATOM 645 C CA . ASP A 1 88 ? 5.451 -0.562 -15.946 1.00 92.75 88 ASP A CA 1
ATOM 646 C C . ASP A 1 88 ? 4.132 0.162 -15.635 1.00 92.75 88 ASP A C 1
ATOM 648 O O . ASP A 1 88 ? 3.543 -0.049 -14.572 1.00 92.75 88 ASP A O 1
ATOM 652 N N . THR A 1 89 ? 3.685 1.016 -16.560 1.00 96.06 89 THR A N 1
ATOM 653 C CA . THR A 1 89 ? 2.408 1.748 -16.489 1.00 96.06 89 THR A CA 1
ATOM 654 C C . THR A 1 89 ? 2.198 2.423 -15.123 1.00 96.06 89 THR A C 1
ATOM 656 O O . THR A 1 89 ? 1.355 1.993 -14.328 1.00 96.06 89 THR A O 1
ATOM 659 N N . PRO A 1 90 ? 3.014 3.439 -14.787 1.00 97.50 90 PRO A N 1
ATOM 660 C CA . PRO A 1 90 ? 3.017 4.038 -13.460 1.00 97.50 90 PRO A CA 1
ATOM 661 C C . PRO A 1 90 ? 1.724 4.813 -13.179 1.00 97.50 90 PRO A C 1
ATOM 663 O O . PRO A 1 90 ? 1.251 5.590 -14.009 1.00 97.50 90 PRO A O 1
ATOM 666 N N . VAL A 1 91 ? 1.195 4.654 -11.969 1.00 98.50 91 VAL A N 1
ATOM 667 C CA . VAL A 1 91 ? 0.041 5.393 -11.443 1.00 98.50 91 VAL A CA 1
ATOM 668 C C . VAL A 1 91 ? 0.337 5.906 -10.038 1.00 98.50 91 VAL A C 1
ATOM 670 O O . VAL A 1 91 ? 1.069 5.270 -9.281 1.00 98.50 91 VAL A O 1
ATOM 673 N N . LYS A 1 92 ? -0.258 7.038 -9.668 1.00 98.69 92 LYS A N 1
ATOM 674 C CA . LYS A 1 92 ? -0.399 7.468 -8.276 1.00 98.69 92 LYS A CA 1
ATOM 675 C C . LYS A 1 92 ? -1.751 7.016 -7.754 1.00 98.69 92 LYS A C 1
ATOM 677 O O . LYS A 1 92 ? -2.780 7.412 -8.300 1.00 98.69 92 LYS A O 1
ATOM 682 N N . LEU A 1 93 ? -1.761 6.187 -6.717 1.00 98.81 93 LEU A N 1
ATOM 683 C CA . LEU A 1 93 ? -3.000 5.667 -6.140 1.00 98.81 93 LEU A CA 1
ATOM 684 C C . LEU A 1 93 ? -3.479 6.573 -5.000 1.00 98.81 93 LEU A C 1
ATOM 686 O O . LEU A 1 93 ? -2.788 6.699 -3.998 1.00 98.81 93 LEU A O 1
ATOM 690 N N . MET A 1 94 ? -4.659 7.183 -5.133 1.00 98.81 94 MET A N 1
ATOM 691 C CA . MET A 1 94 ? -5.169 8.184 -4.180 1.00 98.81 94 MET A CA 1
ATOM 692 C C . MET A 1 94 ? -6.281 7.634 -3.283 1.00 98.81 94 MET A C 1
ATOM 694 O O . MET A 1 94 ? -6.402 8.020 -2.119 1.00 98.81 94 MET A O 1
ATOM 698 N N . ALA A 1 95 ? -7.129 6.751 -3.813 1.00 98.62 95 ALA A N 1
ATOM 699 C CA . ALA A 1 95 ? -8.156 6.074 -3.035 1.00 98.62 95 ALA A CA 1
ATOM 700 C C . ALA A 1 95 ? -8.612 4.776 -3.701 1.00 98.62 95 ALA A C 1
ATOM 702 O O . ALA A 1 95 ? -8.589 4.638 -4.925 1.00 98.62 95 ALA A O 1
ATOM 703 N N . VAL A 1 96 ? -9.081 3.847 -2.874 1.00 98.50 96 VAL A N 1
ATOM 704 C CA . VAL A 1 96 ? -9.614 2.553 -3.303 1.00 98.50 96 VAL A CA 1
ATOM 705 C C . VAL A 1 96 ? -11.038 2.386 -2.769 1.00 98.50 96 VAL A C 1
ATOM 707 O O . VAL A 1 96 ? -11.315 2.802 -1.637 1.00 98.50 96 VAL A O 1
ATOM 710 N N . PRO A 1 97 ? -11.961 1.824 -3.559 1.00 97.75 97 PRO A N 1
ATOM 711 C CA . PRO A 1 97 ? -13.324 1.556 -3.115 1.00 97.75 97 PRO A CA 1
ATOM 712 C C . PRO A 1 97 ? -13.325 0.470 -2.033 1.00 97.75 97 PRO A C 1
ATOM 714 O O . PRO A 1 97 ? -12.475 -0.415 -2.025 1.00 97.75 97 PRO A O 1
ATOM 717 N N . VAL A 1 98 ? -14.298 0.513 -1.129 1.00 96.62 98 VAL A N 1
ATOM 718 C CA . VAL A 1 98 ? -14.577 -0.574 -0.184 1.00 96.62 98 VAL A CA 1
ATOM 719 C C . VAL A 1 98 ? -15.829 -1.290 -0.666 1.00 96.62 98 VAL A C 1
ATOM 721 O O . VAL A 1 98 ? -16.886 -0.664 -0.792 1.00 96.62 98 VAL A O 1
ATOM 724 N N . ALA A 1 99 ? -15.727 -2.600 -0.912 1.00 83.06 99 ALA A N 1
ATOM 725 C CA . ALA A 1 99 ? -16.825 -3.407 -1.455 1.00 83.06 99 ALA A CA 1
ATOM 726 C C . ALA A 1 99 ? -18.114 -3.281 -0.629 1.00 83.06 99 ALA A C 1
ATOM 728 O O . ALA A 1 99 ? -19.229 -3.320 -1.149 1.00 83.06 99 ALA A O 1
ATOM 729 N N . THR A 1 100 ? -17.969 -3.088 0.680 1.00 70.50 100 THR A N 1
ATOM 730 C CA . THR A 1 100 ? -19.083 -2.851 1.586 1.00 70.50 100 THR A CA 1
ATOM 731 C C . THR A 1 100 ? -19.282 -1.353 1.811 1.00 70.50 100 THR A C 1
ATOM 733 O O . THR A 1 100 ? -18.372 -0.667 2.265 1.00 70.50 100 THR A O 1
ATOM 736 N N . ARG A 1 101 ? -20.520 -0.876 1.629 1.00 69.62 101 ARG A N 1
ATOM 737 C CA . ARG A 1 101 ? -21.022 0.445 2.076 1.00 69.62 101 ARG A CA 1
ATOM 738 C C . ARG A 1 101 ? -20.702 1.666 1.202 1.00 69.62 101 ARG A C 1
ATOM 740 O O . ARG A 1 101 ? -20.933 2.779 1.663 1.00 69.62 101 ARG A O 1
ATOM 747 N N . GLY A 1 102 ? -20.223 1.493 -0.034 1.00 77.81 102 GLY A N 1
ATOM 748 C CA . GLY A 1 102 ? -19.978 2.624 -0.950 1.00 77.81 102 GLY A CA 1
ATOM 749 C C . GLY A 1 102 ? -18.960 3.638 -0.412 1.00 77.81 102 GLY A C 1
ATOM 750 O O . GLY A 1 102 ? -18.982 4.807 -0.788 1.00 77.81 102 GLY A O 1
ATOM 751 N N . ALA A 1 103 ? -18.110 3.195 0.517 1.00 91.06 103 ALA A N 1
ATOM 752 C CA . ALA A 1 103 ? -17.040 3.980 1.107 1.00 91.06 103 ALA A CA 1
ATOM 753 C C . ALA A 1 103 ? -15.750 3.820 0.291 1.00 91.06 103 ALA A C 1
ATOM 755 O O . ALA A 1 103 ? -15.636 2.939 -0.559 1.00 91.06 103 ALA A O 1
ATOM 756 N N . SER A 1 104 ? -14.757 4.656 0.584 1.00 96.81 104 SER A N 1
ATOM 757 C CA . SER A 1 104 ? -13.421 4.572 -0.006 1.00 96.81 104 SER A CA 1
ATOM 758 C C . SER A 1 104 ? -12.354 4.730 1.068 1.00 96.81 104 SER A C 1
ATOM 760 O O . SER A 1 104 ? -12.497 5.577 1.955 1.00 96.81 104 SER A O 1
ATOM 762 N N . VAL A 1 105 ? -11.254 3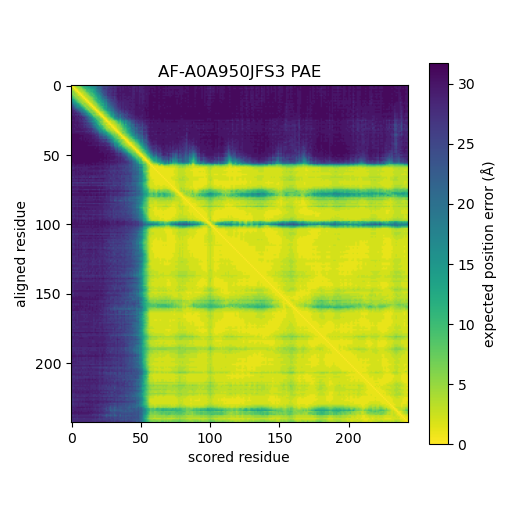.998 0.939 1.00 98.38 105 VAL A N 1
ATOM 763 C CA . VAL A 1 105 ? -10.046 4.181 1.746 1.00 98.38 105 VAL A CA 1
ATOM 764 C C . VAL A 1 105 ? -9.091 5.091 0.985 1.00 98.38 105 VAL A C 1
ATOM 766 O O . VAL A 1 105 ? -8.699 4.780 -0.137 1.00 98.38 105 VAL A O 1
ATOM 769 N N . ARG A 1 106 ? -8.722 6.226 1.584 1.00 98.69 106 ARG A N 1
ATOM 770 C CA . ARG A 1 106 ? -7.752 7.166 1.002 1.00 98.69 106 ARG A CA 1
ATOM 771 C C . ARG A 1 106 ? -6.310 6.702 1.205 1.00 98.69 106 ARG A C 1
ATOM 773 O O . ARG A 1 106 ? -6.008 6.022 2.181 1.00 98.69 106 ARG A O 1
ATOM 780 N N . MET A 1 107 ? -5.421 7.150 0.331 1.00 98.56 107 MET A N 1
ATOM 781 C CA . MET A 1 107 ? -3.973 6.966 0.412 1.00 98.56 107 MET A CA 1
ATOM 782 C C . MET A 1 107 ? -3.308 8.347 0.339 1.00 98.56 107 MET A C 1
ATOM 784 O O . MET A 1 107 ? -3.021 8.825 -0.756 1.00 98.56 107 MET A O 1
ATOM 788 N N . PRO A 1 108 ? -3.129 9.033 1.485 1.00 98.44 108 PRO A N 1
ATOM 789 C CA . PRO A 1 108 ? -2.686 10.429 1.516 1.00 98.44 108 PRO A CA 1
ATOM 790 C C . PRO A 1 108 ? -1.316 10.672 0.879 1.00 98.44 108 PRO A C 1
ATOM 792 O O . PRO A 1 108 ? -1.068 11.763 0.378 1.00 98.44 108 PRO A O 1
ATOM 795 N N . GLU A 1 109 ? -0.426 9.680 0.914 1.00 98.50 109 GLU A N 1
ATOM 796 C CA . GLU A 1 109 ? 0.909 9.770 0.319 1.00 98.50 109 GLU A CA 1
ATOM 797 C C . GLU A 1 109 ? 0.941 9.531 -1.196 1.00 98.50 109 GLU A C 1
ATOM 799 O O . GLU A 1 109 ? 1.996 9.716 -1.800 1.00 98.50 109 GLU A O 1
ATOM 804 N N . GLU A 1 110 ? -0.181 9.132 -1.803 1.00 98.50 110 GLU A N 1
ATOM 805 C CA . GLU A 1 110 ? -0.311 8.896 -3.246 1.00 98.50 110 GLU A CA 1
ATOM 806 C C . GLU A 1 110 ? 0.837 8.049 -3.832 1.00 98.50 110 GLU A C 1
ATOM 808 O O . GLU A 1 110 ? 1.535 8.501 -4.751 1.00 98.50 110 GLU A O 1
ATOM 813 N N . PRO A 1 111 ? 1.092 6.834 -3.301 1.00 98.50 111 PRO A N 1
ATOM 814 C CA . PRO A 1 111 ? 2.251 6.050 -3.703 1.00 98.50 111 PRO A CA 1
ATOM 815 C C . PRO A 1 111 ? 2.268 5.823 -5.216 1.00 98.50 111 PRO A C 1
ATOM 817 O O . PRO A 1 111 ? 1.245 5.492 -5.826 1.00 98.50 111 PRO A O 1
ATOM 820 N N . MET A 1 112 ? 3.452 5.978 -5.810 1.00 98.44 112 MET A N 1
ATOM 821 C CA . MET A 1 112 ? 3.676 5.698 -7.223 1.00 98.44 112 MET A CA 1
ATOM 822 C C . MET A 1 112 ? 3.926 4.204 -7.405 1.00 98.44 112 MET A C 1
ATOM 824 O O . MET A 1 112 ? 4.919 3.669 -6.911 1.00 98.44 112 MET A O 1
ATOM 828 N N . LEU A 1 113 ? 3.026 3.537 -8.117 1.00 98.62 113 LEU A N 1
ATOM 829 C CA . LEU A 1 113 ? 2.986 2.086 -8.267 1.00 98.62 113 LEU A CA 1
ATOM 830 C C . LEU A 1 113 ? 2.844 1.707 -9.742 1.00 98.62 113 LEU A C 1
ATOM 832 O O . LEU A 1 113 ? 2.310 2.472 -10.541 1.00 98.62 113 LEU A O 1
ATOM 836 N N . ALA A 1 114 ? 3.266 0.499 -10.101 1.00 98.31 114 ALA A N 1
ATOM 837 C CA . ALA A 1 114 ? 2.862 -0.117 -11.357 1.00 98.31 114 ALA A CA 1
ATOM 838 C C . ALA A 1 114 ? 1.350 -0.377 -11.319 1.00 98.31 114 ALA A C 1
ATOM 840 O O . ALA A 1 114 ? 0.852 -0.887 -10.310 1.00 98.31 114 ALA A O 1
ATOM 841 N N . CYS A 1 115 ? 0.628 -0.094 -12.407 1.00 98.38 115 CYS A N 1
ATOM 842 C CA . CYS A 1 115 ? -0.835 -0.219 -12.449 1.00 98.38 115 CYS A CA 1
ATOM 843 C C . CYS A 1 115 ? -1.323 -1.587 -11.941 1.00 98.38 115 CYS A C 1
ATOM 845 O O . CYS A 1 115 ? -2.167 -1.660 -11.048 1.00 98.38 115 CYS A O 1
ATOM 847 N N . ARG A 1 116 ? -0.711 -2.680 -12.417 1.00 97.75 116 ARG A N 1
ATOM 848 C CA . ARG A 1 116 ? -1.050 -4.054 -11.999 1.00 97.75 116 ARG A CA 1
ATOM 849 C C . ARG A 1 116 ? -0.921 -4.293 -10.490 1.00 97.75 116 ARG A C 1
ATOM 851 O O . ARG A 1 116 ? -1.656 -5.089 -9.911 1.00 97.75 116 ARG A O 1
ATOM 858 N N . PHE A 1 117 ? 0.037 -3.628 -9.845 1.00 98.62 117 PHE A N 1
ATOM 859 C CA . PHE A 1 117 ? 0.224 -3.734 -8.404 1.00 98.62 117 PHE A CA 1
ATOM 860 C C . PHE A 1 117 ? -0.768 -2.842 -7.658 1.00 98.62 117 PHE A C 1
ATOM 862 O O . PHE A 1 117 ? -1.313 -3.280 -6.649 1.00 98.62 117 PHE A O 1
ATOM 869 N N . ALA A 1 118 ? -1.065 -1.645 -8.175 1.00 98.75 118 ALA A N 1
ATOM 870 C CA . ALA A 1 118 ? -2.123 -0.790 -7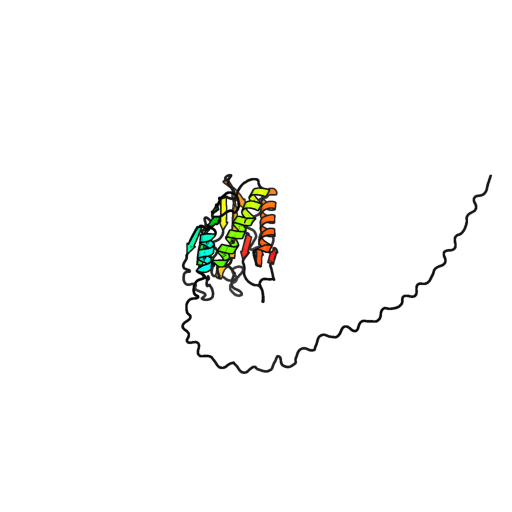.642 1.00 98.75 118 ALA A CA 1
ATOM 871 C C . ALA A 1 118 ? -3.487 -1.506 -7.647 1.00 98.75 118 ALA A C 1
ATOM 873 O O . ALA A 1 118 ? -4.191 -1.464 -6.641 1.00 98.75 118 ALA A O 1
ATOM 874 N N . GLU A 1 119 ? -3.816 -2.231 -8.722 1.00 98.62 119 GLU A N 1
ATOM 875 C CA . GLU A 1 119 ? -5.023 -3.067 -8.824 1.00 98.62 119 GLU A CA 1
ATOM 876 C C . GLU A 1 119 ? -5.058 -4.126 -7.713 1.00 98.62 119 GLU A C 1
ATOM 878 O O . GLU A 1 119 ? -5.997 -4.171 -6.915 1.00 98.62 119 GLU A O 1
ATOM 883 N N . ARG A 1 120 ? -3.990 -4.930 -7.595 1.00 98.62 120 ARG A N 1
ATOM 884 C CA . ARG A 1 120 ? -3.844 -5.948 -6.539 1.00 98.62 120 ARG A CA 1
ATOM 885 C C . ARG A 1 120 ? -4.014 -5.349 -5.142 1.00 98.62 120 ARG A C 1
ATOM 887 O O . ARG A 1 120 ? -4.751 -5.894 -4.320 1.00 98.62 120 ARG A O 1
ATOM 894 N N . LEU A 1 121 ? -3.306 -4.253 -4.877 1.00 98.81 121 LEU A N 1
ATOM 895 C CA . LEU A 1 121 ? -3.278 -3.582 -3.586 1.00 98.81 121 LEU A CA 1
ATOM 896 C C . LEU A 1 121 ? -4.654 -3.030 -3.227 1.00 98.81 121 LEU A C 1
ATOM 898 O O . LEU A 1 121 ? -5.113 -3.242 -2.108 1.00 98.81 121 LEU A O 1
ATOM 902 N N . GLY A 1 122 ? -5.330 -2.352 -4.153 1.00 98.50 122 GLY A N 1
ATOM 903 C CA . GLY A 1 122 ? -6.628 -1.763 -3.851 1.00 98.50 122 GLY A CA 1
ATOM 904 C C . GLY A 1 122 ? -7.720 -2.795 -3.628 1.00 98.50 122 GLY A C 1
ATOM 905 O O . GLY A 1 122 ? -8.499 -2.622 -2.696 1.00 98.50 122 GLY A O 1
ATOM 906 N N . HIS A 1 123 ? -7.713 -3.910 -4.361 1.00 98.31 123 HIS A N 1
ATOM 907 C CA . HIS A 1 123 ? -8.600 -5.034 -4.055 1.00 98.31 123 HIS A CA 1
ATOM 908 C C . HIS A 1 123 ? -8.297 -5.643 -2.682 1.00 98.31 123 HIS A C 1
ATOM 910 O O . HIS A 1 123 ? -9.204 -5.846 -1.881 1.00 98.31 123 HIS A O 1
ATOM 916 N N . PHE A 1 124 ? -7.024 -5.854 -2.337 1.00 98.69 124 PHE A N 1
ATOM 917 C CA . PHE A 1 124 ? -6.666 -6.313 -0.994 1.00 98.69 124 PHE A CA 1
ATOM 918 C C . PHE A 1 124 ? -7.168 -5.351 0.096 1.00 98.69 124 PHE A C 1
ATOM 920 O O . PHE A 1 124 ? -7.727 -5.788 1.102 1.00 98.69 124 PHE A O 1
ATOM 927 N N . LEU A 1 125 ? -6.993 -4.042 -0.088 1.00 98.50 125 LEU A N 1
ATOM 928 C CA . LEU A 1 125 ? -7.402 -3.043 0.896 1.00 98.50 125 LEU A CA 1
ATOM 929 C C . LEU A 1 125 ? -8.929 -2.933 1.008 1.00 98.50 125 LEU A C 1
ATOM 931 O O . LEU A 1 125 ? -9.459 -2.945 2.120 1.00 98.50 125 LEU A O 1
ATOM 935 N N . GLY A 1 126 ? -9.622 -2.838 -0.124 1.00 97.94 126 GLY A N 1
ATOM 936 C CA . GLY A 1 126 ? -11.062 -2.608 -0.217 1.00 97.94 126 GLY A CA 1
ATOM 937 C C . GLY A 1 126 ? -11.921 -3.838 0.061 1.00 97.94 126 GLY A C 1
ATOM 938 O O . GLY A 1 126 ? -12.952 -3.728 0.729 1.00 97.94 126 GLY A O 1
ATOM 939 N N . ASP A 1 127 ? -11.485 -5.006 -0.408 1.00 97.12 127 ASP A N 1
ATOM 940 C CA . ASP A 1 127 ? -12.273 -6.241 -0.354 1.00 97.12 127 ASP A CA 1
ATOM 941 C C . ASP A 1 127 ? -11.947 -7.075 0.891 1.00 97.12 127 ASP A C 1
ATOM 943 O O . ASP A 1 127 ? -12.766 -7.886 1.327 1.00 97.12 127 ASP A O 1
ATOM 947 N N . LEU A 1 128 ? -10.764 -6.875 1.490 1.00 97.19 128 LEU A N 1
ATOM 948 C CA . LEU A 1 128 ? -10.294 -7.677 2.618 1.00 97.19 128 LEU A CA 1
ATOM 949 C C . LEU A 1 128 ? -9.856 -6.843 3.824 1.00 97.19 128 LEU A C 1
ATOM 951 O O . LEU A 1 128 ? -10.462 -6.975 4.885 1.00 97.19 128 LEU A O 1
ATOM 955 N N . ALA A 1 129 ? -8.817 -6.012 3.710 1.00 98.12 129 ALA A N 1
ATOM 956 C CA . ALA A 1 129 ? -8.180 -5.396 4.876 1.00 98.12 129 ALA A CA 1
ATOM 957 C C . ALA A 1 129 ? -9.122 -4.443 5.628 1.00 98.12 129 ALA A C 1
ATOM 959 O O . ALA A 1 129 ? -9.263 -4.562 6.846 1.00 98.12 129 ALA A O 1
ATOM 960 N N . ALA A 1 130 ? -9.807 -3.538 4.922 1.00 98.00 130 ALA A N 1
ATOM 961 C CA . ALA A 1 130 ? -10.733 -2.596 5.546 1.00 98.00 130 ALA A CA 1
ATOM 962 C C . ALA A 1 130 ? -11.946 -3.298 6.194 1.00 98.00 130 ALA A C 1
ATOM 964 O O . ALA A 1 130 ? -12.164 -3.066 7.388 1.00 98.00 130 ALA A O 1
ATOM 965 N N . PRO A 1 131 ? -12.674 -4.214 5.515 1.00 96.94 131 PRO A N 1
ATOM 966 C CA . PRO A 1 131 ? -13.735 -4.997 6.159 1.00 96.94 131 PRO A CA 1
ATOM 967 C C . PRO A 1 131 ? -13.247 -5.826 7.356 1.00 96.94 131 PRO A C 1
ATOM 969 O O . PRO A 1 131 ? -13.934 -5.925 8.375 1.00 96.94 131 PRO A O 1
ATOM 972 N N . LEU A 1 132 ? -12.044 -6.402 7.266 1.00 97.44 132 LEU A N 1
ATOM 973 C CA . LEU A 1 132 ? -11.438 -7.201 8.330 1.00 97.44 132 LEU A CA 1
ATOM 974 C C . LEU A 1 132 ? -11.162 -6.358 9.580 1.00 97.44 132 LEU A C 1
ATOM 976 O O . LEU A 1 132 ? -11.501 -6.783 10.691 1.00 97.44 132 LEU A O 1
ATOM 980 N N . ILE A 1 133 ? -10.557 -5.180 9.410 1.00 98.00 133 ILE A N 1
ATOM 981 C CA . ILE A 1 133 ? -10.289 -4.238 10.504 1.00 98.00 133 ILE A CA 1
ATOM 982 C C . ILE A 1 133 ? -11.609 -3.753 11.105 1.00 98.00 133 ILE A C 1
ATOM 984 O O . ILE A 1 133 ? -11.769 -3.801 12.326 1.00 98.00 133 ILE A O 1
ATOM 988 N N . ALA A 1 134 ? -12.580 -3.375 10.269 1.00 96.69 134 ALA A N 1
ATOM 989 C CA . ALA A 1 134 ? -13.896 -2.936 10.719 1.00 96.69 134 ALA A CA 1
ATOM 990 C C . ALA A 1 134 ? -14.603 -4.004 11.562 1.00 96.69 134 ALA A C 1
ATOM 992 O O . ALA A 1 134 ? -15.093 -3.705 12.650 1.00 96.69 134 ALA A O 1
ATOM 993 N N . GLY A 1 135 ? -14.583 -5.268 11.129 1.00 96.38 135 GLY A N 1
ATOM 994 C CA . GLY A 1 135 ? -15.158 -6.380 11.889 1.00 96.38 135 GLY A CA 1
ATOM 995 C C . GLY A 1 135 ? -14.461 -6.633 13.230 1.00 96.38 135 GLY A C 1
ATOM 996 O O . GLY A 1 135 ? -15.119 -6.960 14.216 1.00 96.38 135 GLY A O 1
ATOM 997 N N . ARG A 1 136 ? -13.136 -6.450 13.307 1.00 97.31 136 ARG A N 1
ATOM 998 C CA . ARG A 1 136 ? -12.367 -6.661 14.547 1.00 97.31 136 ARG A CA 1
ATOM 999 C C . ARG A 1 136 ? -12.465 -5.505 15.528 1.00 97.31 136 ARG A C 1
ATOM 1001 O O . ARG A 1 136 ? -12.476 -5.737 16.739 1.00 97.31 136 ARG A O 1
ATOM 1008 N N . LEU A 1 137 ? -12.504 -4.272 15.035 1.00 97.62 137 LEU A N 1
ATOM 1009 C CA . LEU A 1 137 ? -12.415 -3.061 15.854 1.00 97.62 137 LEU A CA 1
ATOM 1010 C C . LEU A 1 137 ? -13.753 -2.329 16.010 1.00 97.62 137 LEU A C 1
ATOM 1012 O O . LEU A 1 137 ? -13.844 -1.425 16.836 1.00 97.62 137 LEU A O 1
ATOM 1016 N N . ALA A 1 138 ? -14.789 -2.743 15.274 1.00 96.81 138 ALA A N 1
ATOM 1017 C CA . ALA A 1 138 ? -16.087 -2.068 15.182 1.00 96.81 138 ALA A CA 1
ATOM 1018 C C . ALA A 1 138 ? -15.982 -0.599 14.721 1.00 96.81 138 ALA A C 1
ATOM 1020 O O . ALA A 1 138 ? -16.808 0.236 15.085 1.00 96.81 138 ALA A O 1
ATOM 1021 N N . VAL A 1 139 ? -14.948 -0.279 13.936 1.00 96.69 139 VAL A N 1
ATOM 1022 C CA . VAL A 1 139 ? -14.684 1.056 13.386 1.00 96.69 139 VAL A CA 1
ATOM 1023 C C . VAL A 1 139 ? -14.104 0.917 11.984 1.00 96.69 139 VAL A C 1
ATOM 1025 O O . VAL A 1 139 ? -13.162 0.159 11.775 1.00 96.69 139 VAL A O 1
ATOM 1028 N N . GLU A 1 140 ? -14.644 1.684 11.041 1.00 97.12 140 GLU A N 1
ATOM 1029 C CA . GLU A 1 140 ? -14.205 1.678 9.644 1.00 97.12 140 GLU A CA 1
ATOM 1030 C C . GLU A 1 140 ? -12.795 2.251 9.459 1.00 97.12 140 GLU A C 1
ATOM 1032 O O . GLU A 1 140 ? -12.372 3.158 10.182 1.00 97.12 140 GLU A O 1
ATOM 1037 N N . VAL A 1 141 ? -12.101 1.776 8.425 1.00 98.06 141 VAL A N 1
ATOM 1038 C CA . VAL A 1 141 ? -10.863 2.387 7.926 1.00 98.06 141 VAL A CA 1
ATOM 1039 C C . VAL A 1 141 ? -11.228 3.525 6.978 1.00 98.06 141 VAL A C 1
ATOM 1041 O O . VAL A 1 141 ? -12.001 3.331 6.043 1.00 98.06 141 VAL A O 1
ATOM 1044 N N . LYS A 1 142 ? -10.660 4.715 7.192 1.00 98.00 142 LYS A N 1
ATOM 1045 C CA . LYS A 1 142 ? -10.843 5.876 6.301 1.00 98.00 142 LYS A CA 1
ATOM 1046 C C . LYS A 1 142 ? -9.633 6.143 5.404 1.00 98.00 142 LYS A C 1
ATOM 1048 O O . LYS A 1 142 ? -9.789 6.737 4.337 1.00 98.00 142 LYS A O 1
ATOM 1053 N N . ALA A 1 143 ? -8.439 5.744 5.836 1.00 98.69 143 ALA A N 1
ATOM 1054 C CA . ALA A 1 143 ? -7.208 5.938 5.082 1.00 98.69 143 ALA A CA 1
ATOM 1055 C C . ALA A 1 143 ? -6.144 4.900 5.452 1.00 98.69 143 ALA A C 1
ATOM 1057 O O . ALA A 1 143 ? -6.197 4.294 6.522 1.00 98.69 143 ALA A O 1
ATOM 1058 N N . VAL A 1 144 ? -5.168 4.724 4.570 1.00 98.81 144 VAL A N 1
ATOM 1059 C CA . VAL A 1 144 ? -3.971 3.906 4.776 1.00 98.81 144 VAL A CA 1
ATOM 1060 C C . VAL A 1 144 ? -2.768 4.813 4.578 1.00 98.81 144 VAL A C 1
ATOM 1062 O O . VAL A 1 144 ? -2.683 5.509 3.570 1.00 98.81 144 VAL A O 1
ATOM 1065 N N . ARG A 1 145 ? -1.857 4.811 5.547 1.00 98.81 145 ARG A N 1
ATOM 1066 C CA . ARG A 1 145 ? -0.600 5.558 5.507 1.00 98.81 145 ARG A CA 1
ATOM 1067 C C . ARG A 1 145 ? 0.477 4.674 4.920 1.00 98.81 145 ARG A C 1
ATOM 1069 O O . ARG A 1 145 ? 0.678 3.563 5.418 1.00 98.81 145 ARG A O 1
ATOM 1076 N N . THR A 1 146 ? 1.160 5.152 3.889 1.00 98.56 146 THR A N 1
ATOM 1077 C CA . THR A 1 146 ? 2.175 4.366 3.178 1.00 98.56 146 THR A CA 1
ATOM 1078 C C . THR A 1 146 ? 3.490 5.113 3.002 1.00 98.56 146 THR A C 1
ATOM 1080 O O . THR A 1 146 ? 3.564 6.327 3.160 1.00 98.56 146 THR A O 1
ATOM 1083 N N . GLY A 1 147 ? 4.538 4.381 2.629 1.00 97.25 147 GLY A N 1
ATOM 1084 C CA . GLY A 1 147 ? 5.699 4.948 1.950 1.00 97.25 147 GLY A CA 1
ATOM 1085 C C . GLY A 1 147 ? 5.375 5.390 0.509 1.00 97.25 147 GLY A C 1
ATOM 1086 O O . GLY A 1 147 ? 4.226 5.297 0.071 1.00 97.25 147 GLY A O 1
ATOM 1087 N N . PRO A 1 148 ? 6.387 5.822 -0.266 1.00 96.19 148 PRO A N 1
ATOM 1088 C CA . PRO A 1 148 ? 6.197 6.401 -1.602 1.00 96.19 148 PRO A CA 1
ATOM 1089 C C . PRO A 1 148 ? 5.839 5.386 -2.705 1.00 96.19 148 PRO A C 1
ATOM 1091 O O . PRO A 1 148 ? 5.571 5.786 -3.837 1.00 96.19 148 PRO A O 1
ATOM 1094 N N . GLY A 1 149 ? 5.863 4.079 -2.419 1.00 97.12 149 GLY A N 1
ATOM 1095 C CA . GLY A 1 149 ? 5.693 3.021 -3.422 1.00 97.12 149 GLY A CA 1
ATOM 1096 C C . GLY A 1 149 ? 6.959 2.811 -4.255 1.00 97.12 149 GLY A C 1
ATOM 1097 O O . GLY A 1 149 ? 7.649 1.810 -4.085 1.00 97.12 149 GLY A O 1
ATOM 1098 N N . TYR A 1 150 ? 7.323 3.772 -5.101 1.00 97.38 150 TYR A N 1
ATOM 1099 C CA . TYR A 1 150 ? 8.544 3.707 -5.902 1.00 97.38 150 TYR A CA 1
ATOM 1100 C C . TYR A 1 150 ? 9.761 4.281 -5.170 1.00 97.38 150 TYR A C 1
ATOM 1102 O O . TYR A 1 150 ? 9.751 5.417 -4.697 1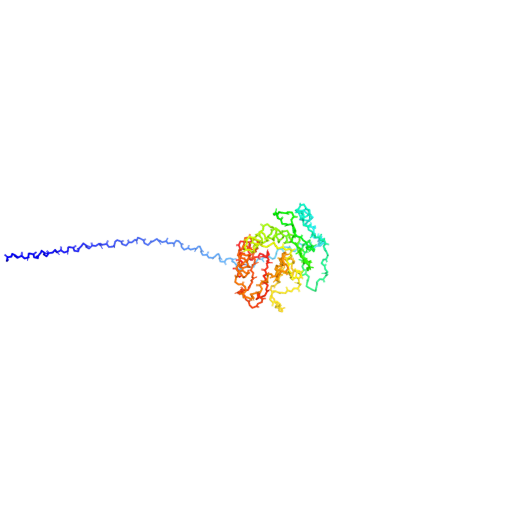.00 97.38 150 TYR A O 1
ATOM 1110 N N . GLU A 1 151 ? 10.849 3.514 -5.153 1.00 95.94 151 GLU A N 1
ATOM 1111 C CA . GLU A 1 151 ? 12.172 3.973 -4.728 1.00 95.94 151 GLU A CA 1
ATOM 1112 C C . GLU A 1 151 ? 13.243 3.160 -5.469 1.00 95.94 151 GLU A C 1
ATOM 1114 O O . GLU A 1 151 ? 13.358 1.946 -5.284 1.00 95.94 151 GLU A O 1
ATOM 1119 N N . CYS A 1 152 ? 14.046 3.815 -6.311 1.00 95.69 152 CYS A N 1
ATOM 1120 C CA . CYS A 1 152 ? 15.115 3.146 -7.054 1.00 95.69 152 CYS A CA 1
ATOM 1121 C C . CYS A 1 152 ? 16.294 2.803 -6.133 1.00 95.69 152 CYS A C 1
ATOM 1123 O O . CYS A 1 152 ? 17.198 3.613 -5.919 1.00 95.69 152 CYS A O 1
ATOM 1125 N N . ARG A 1 153 ? 16.273 1.591 -5.571 1.00 94.50 153 ARG A N 1
ATOM 1126 C CA . ARG A 1 153 ? 17.315 1.065 -4.679 1.00 94.50 153 ARG A CA 1
ATOM 1127 C C . ARG A 1 153 ? 17.411 -0.459 -4.716 1.00 94.50 153 ARG A C 1
ATOM 1129 O O . ARG A 1 153 ? 16.476 -1.161 -5.107 1.00 94.50 153 ARG A O 1
ATOM 1136 N N . ASN A 1 154 ? 18.523 -0.980 -4.206 1.00 93.94 154 ASN A N 1
ATOM 1137 C CA . ASN A 1 154 ? 18.650 -2.403 -3.898 1.00 93.94 154 ASN A CA 1
ATOM 1138 C C . ASN A 1 154 ? 17.853 -2.777 -2.636 1.00 93.94 154 ASN A C 1
ATOM 1140 O O . ASN A 1 154 ? 17.449 -1.925 -1.829 1.00 93.94 154 ASN A O 1
ATOM 1144 N N . ARG A 1 155 ? 17.634 -4.083 -2.455 1.00 90.88 155 ARG A N 1
ATOM 1145 C CA . ARG A 1 155 ? 17.014 -4.643 -1.244 1.00 90.88 155 ARG A CA 1
ATOM 1146 C C . ARG A 1 155 ? 17.789 -4.221 0.004 1.00 90.88 155 ARG A C 1
ATOM 1148 O O . ARG A 1 155 ? 19.013 -4.123 -0.025 1.00 90.88 155 ARG A O 1
ATOM 1155 N N . ASN A 1 156 ? 17.063 -3.939 1.086 1.00 85.44 156 ASN A N 1
ATOM 1156 C CA . ASN A 1 156 ? 17.614 -3.524 2.383 1.00 85.44 156 ASN A CA 1
ATOM 1157 C C . ASN A 1 156 ? 18.604 -2.344 2.308 1.00 85.44 156 ASN A C 1
ATOM 1159 O O . ASN A 1 156 ? 19.483 -2.221 3.155 1.00 85.44 156 ASN A O 1
ATOM 1163 N N . ARG A 1 157 ? 18.481 -1.488 1.278 1.00 87.50 157 ARG A N 1
ATOM 1164 C CA . ARG A 1 157 ? 19.395 -0.362 1.004 1.00 87.50 157 ARG A CA 1
ATOM 1165 C C . ARG A 1 157 ? 20.862 -0.788 0.823 1.00 87.50 157 ARG A C 1
ATOM 1167 O O . ARG A 1 157 ? 21.766 0.017 1.025 1.00 87.50 157 ARG A O 1
ATOM 1174 N N . ALA A 1 158 ? 21.109 -2.037 0.427 1.00 87.81 158 ALA A N 1
ATOM 1175 C CA . ALA A 1 158 ? 22.457 -2.540 0.193 1.00 87.81 158 ALA A CA 1
ATOM 1176 C C . ALA A 1 158 ? 23.152 -1.801 -0.967 1.00 87.81 158 ALA A C 1
ATOM 1178 O O . ALA A 1 158 ? 22.525 -1.435 -1.962 1.00 87.81 158 ALA A O 1
ATOM 1179 N N . ALA A 1 159 ? 24.472 -1.623 -0.878 1.00 88.88 159 ALA A N 1
ATOM 1180 C CA . ALA A 1 159 ? 25.246 -0.973 -1.941 1.00 88.88 159 ALA A CA 1
ATOM 1181 C C . ALA A 1 159 ? 25.242 -1.778 -3.256 1.00 88.88 159 ALA A C 1
ATOM 1183 O O . ALA A 1 159 ? 25.351 -1.216 -4.341 1.00 88.88 159 ALA A O 1
ATOM 1184 N N . ASN A 1 160 ? 25.088 -3.098 -3.163 1.00 89.12 160 ASN A N 1
ATOM 1185 C CA . ASN A 1 160 ? 25.105 -4.042 -4.273 1.00 89.12 160 ASN A CA 1
ATOM 1186 C C . ASN A 1 160 ? 24.072 -5.163 -4.059 1.00 89.12 160 ASN A C 1
ATOM 1188 O O . ASN A 1 160 ? 23.495 -5.304 -2.981 1.00 89.12 160 ASN A O 1
ATOM 1192 N N . GLY A 1 161 ? 23.833 -5.961 -5.102 1.00 90.69 161 GLY A N 1
ATOM 1193 C CA . GLY A 1 161 ? 22.920 -7.104 -5.064 1.00 90.69 161 GLY A CA 1
ATOM 1194 C C . GLY A 1 161 ? 21.617 -6.867 -5.826 1.00 90.69 161 GLY A C 1
ATOM 1195 O O . GLY A 1 161 ? 21.578 -6.124 -6.803 1.00 90.69 161 GLY A O 1
ATOM 1196 N N . HIS A 1 162 ? 20.556 -7.557 -5.407 1.00 92.38 162 HIS A N 1
ATOM 1197 C CA . HIS A 1 162 ? 19.273 -7.532 -6.105 1.00 92.38 162 HIS A CA 1
ATOM 1198 C C . HIS A 1 162 ? 18.514 -6.219 -5.886 1.00 92.38 162 HIS A C 1
ATOM 1200 O O . HIS A 1 162 ? 18.468 -5.686 -4.772 1.00 92.38 162 HIS A O 1
ATOM 1206 N N . LEU A 1 163 ? 17.831 -5.765 -6.939 1.00 94.25 163 LEU A N 1
ATOM 1207 C CA . LEU A 1 163 ? 16.887 -4.657 -6.856 1.00 94.25 163 LEU A CA 1
ATOM 1208 C C . LEU A 1 163 ? 15.735 -4.970 -5.898 1.00 94.25 163 LEU A C 1
ATOM 1210 O O . LEU A 1 163 ? 15.274 -6.112 -5.769 1.00 94.25 163 LEU A O 1
ATOM 1214 N N . SER A 1 164 ? 15.281 -3.926 -5.209 1.00 95.56 164 SER A N 1
ATOM 1215 C CA . SER A 1 164 ? 14.051 -3.975 -4.428 1.00 95.56 164 SER A CA 1
ATOM 1216 C C . SER A 1 164 ? 12.835 -4.017 -5.353 1.00 95.56 164 SER A C 1
ATOM 1218 O O . SER A 1 164 ? 12.854 -3.437 -6.435 1.00 95.56 164 SER A O 1
ATOM 1220 N N . ALA A 1 165 ? 11.747 -4.638 -4.903 1.00 97.56 165 ALA A N 1
ATOM 1221 C CA . ALA A 1 165 ? 10.459 -4.565 -5.583 1.00 97.56 165 ALA A CA 1
ATOM 1222 C C . ALA A 1 165 ? 9.930 -3.113 -5.699 1.00 97.56 165 ALA A C 1
ATOM 1224 O O . ALA A 1 165 ? 9.271 -2.776 -6.684 1.00 97.56 165 ALA A O 1
ATOM 1225 N N . HIS A 1 166 ? 10.318 -2.222 -4.773 1.00 97.88 166 HIS A N 1
ATOM 1226 C CA . HIS A 1 166 ? 10.054 -0.779 -4.873 1.00 97.88 166 HIS A CA 1
ATOM 1227 C C . HIS A 1 166 ? 10.705 -0.135 -6.099 1.00 97.88 166 HIS A C 1
ATOM 1229 O O . HIS A 1 166 ? 10.138 0.787 -6.677 1.00 97.88 166 HIS A O 1
ATOM 1235 N N . ALA A 1 167 ? 11.863 -0.631 -6.546 1.00 97.00 167 ALA A N 1
ATOM 1236 C CA . ALA A 1 167 ? 12.545 -0.105 -7.729 1.00 97.00 167 ALA A CA 1
ATOM 1237 C C . ALA A 1 167 ? 11.778 -0.385 -9.033 1.00 97.00 167 ALA A C 1
ATOM 1239 O O . ALA A 1 167 ? 12.094 0.193 -10.067 1.00 97.00 167 ALA A O 1
ATOM 1240 N N . LEU A 1 168 ? 10.776 -1.265 -8.970 1.00 96.81 168 LEU A N 1
ATOM 1241 C CA . LEU A 1 168 ? 9.916 -1.667 -10.080 1.00 96.81 168 LEU A CA 1
ATOM 1242 C C . LEU A 1 168 ? 8.460 -1.192 -9.885 1.00 96.81 168 LEU A C 1
ATOM 1244 O O . LEU A 1 168 ? 7.583 -1.550 -10.667 1.00 96.81 168 LEU A O 1
ATOM 1248 N N . GLY A 1 169 ? 8.175 -0.439 -8.812 1.00 97.75 169 GLY A N 1
ATOM 1249 C CA . GLY A 1 169 ? 6.826 0.034 -8.470 1.00 97.75 169 GLY A CA 1
ATOM 1250 C C . GLY A 1 169 ? 5.838 -1.073 -8.081 1.00 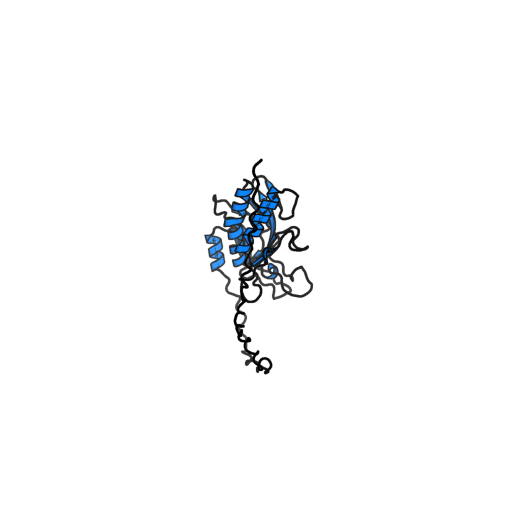97.75 169 GLY A C 1
ATOM 1251 O O . GLY A 1 169 ? 4.634 -0.839 -8.064 1.00 97.75 169 GLY A O 1
ATOM 1252 N N . ILE A 1 170 ? 6.312 -2.284 -7.783 1.00 98.44 170 ILE A N 1
ATOM 1253 C CA . ILE A 1 170 ? 5.464 -3.441 -7.444 1.00 98.44 170 ILE A CA 1
ATOM 1254 C C . ILE A 1 170 ? 5.498 -3.779 -5.950 1.00 98.44 170 ILE A C 1
ATOM 1256 O O . ILE A 1 170 ? 5.302 -4.937 -5.576 1.00 98.44 170 ILE A O 1
ATOM 1260 N N . ALA A 1 171 ? 5.792 -2.779 -5.119 1.00 98.56 171 ALA A N 1
ATOM 1261 C CA . ALA A 1 171 ? 5.791 -2.895 -3.673 1.00 98.56 171 ALA A CA 1
ATOM 1262 C C . ALA A 1 171 ? 5.260 -1.635 -2.992 1.00 98.56 171 ALA A C 1
ATOM 1264 O O . ALA A 1 171 ? 5.352 -0.531 -3.533 1.00 98.56 171 ALA A O 1
ATOM 1265 N N . VAL A 1 172 ? 4.754 -1.802 -1.775 1.00 98.81 172 VAL A N 1
ATOM 1266 C CA . VAL A 1 172 ? 4.385 -0.704 -0.881 1.00 98.81 172 VAL A CA 1
ATOM 1267 C C . VAL A 1 172 ? 4.729 -1.069 0.559 1.00 98.81 172 VAL A C 1
ATOM 1269 O O . VAL A 1 172 ? 4.598 -2.223 0.960 1.00 98.81 172 VAL A O 1
ATOM 1272 N N . ASP A 1 173 ? 5.115 -0.058 1.332 1.00 98.62 173 ASP A N 1
ATOM 1273 C CA . ASP A 1 173 ? 5.282 -0.165 2.778 1.00 98.62 173 ASP A CA 1
ATOM 1274 C C . ASP A 1 173 ? 4.086 0.517 3.444 1.00 98.62 173 ASP A C 1
ATOM 1276 O O . ASP A 1 173 ? 3.883 1.719 3.267 1.00 98.62 173 ASP A O 1
ATOM 1280 N N . VAL A 1 174 ? 3.264 -0.233 4.177 1.00 98.81 174 VAL A N 1
ATOM 1281 C CA . VAL A 1 174 ? 2.124 0.297 4.941 1.00 98.81 174 VAL A CA 1
ATOM 1282 C C . VAL A 1 174 ? 2.587 0.615 6.359 1.00 98.81 174 VAL A C 1
ATOM 1284 O O . VAL A 1 174 ? 3.085 -0.266 7.050 1.00 98.81 174 VAL A O 1
ATOM 1287 N N . ALA A 1 175 ? 2.407 1.853 6.812 1.00 98.69 175 ALA A N 1
ATOM 1288 C CA . ALA A 1 175 ? 2.830 2.307 8.138 1.00 98.69 175 ALA A CA 1
ATOM 1289 C C . ALA A 1 175 ? 1.690 2.288 9.170 1.00 98.69 175 ALA A C 1
ATOM 1291 O O . ALA A 1 175 ? 1.913 1.994 10.345 1.00 98.69 175 ALA A O 1
ATOM 1292 N N . ALA A 1 176 ? 0.459 2.598 8.750 1.00 98.75 176 ALA A N 1
ATOM 1293 C CA . ALA A 1 176 ? -0.711 2.611 9.628 1.00 98.75 176 ALA A CA 1
ATOM 1294 C C . ALA A 1 176 ? -2.028 2.587 8.841 1.00 98.75 176 ALA A C 1
ATOM 1296 O O . ALA A 1 176 ? -2.086 3.009 7.686 1.00 98.75 176 ALA A O 1
ATOM 1297 N N . PHE A 1 177 ? -3.110 2.195 9.508 1.00 98.81 177 PHE A N 1
ATOM 1298 C CA . PHE A 1 177 ? -4.478 2.471 9.070 1.00 98.81 177 PHE A CA 1
ATOM 1299 C C . PHE A 1 177 ? -5.048 3.626 9.895 1.00 98.81 177 PHE A C 1
ATOM 1301 O O . PHE A 1 177 ? -4.957 3.621 11.121 1.00 98.81 177 PHE A O 1
ATOM 1308 N N . GLU A 1 178 ? -5.667 4.612 9.257 1.00 98.69 178 GLU A N 1
ATOM 1309 C CA . GLU A 1 178 ? -6.438 5.630 9.967 1.00 98.69 178 GLU A CA 1
ATOM 1310 C C . GLU A 1 178 ? -7.898 5.201 10.065 1.00 98.69 178 GLU A C 1
ATOM 1312 O O . GLU A 1 178 ? -8.538 4.850 9.069 1.00 98.69 178 GLU A O 1
ATOM 1317 N N . LEU A 1 179 ? -8.442 5.274 11.273 1.00 98.44 179 LEU A N 1
ATOM 1318 C CA . LEU A 1 179 ? -9.794 4.847 11.589 1.00 98.44 179 LEU A CA 1
ATOM 1319 C C . LEU A 1 179 ? -10.775 6.027 11.542 1.00 98.44 179 LEU A C 1
ATOM 1321 O O . LEU A 1 179 ? -10.418 7.186 11.781 1.00 98.44 179 LEU A O 1
ATOM 1325 N N . ALA A 1 180 ? -12.044 5.741 11.257 1.00 97.69 180 ALA A N 1
ATOM 1326 C CA . ALA A 1 180 ? -13.100 6.748 11.132 1.00 97.69 180 ALA A CA 1
ATOM 1327 C C . ALA A 1 180 ? -13.357 7.537 12.432 1.00 97.69 180 ALA A C 1
ATOM 1329 O O . ALA A 1 180 ? -13.838 8.664 12.382 1.00 97.69 180 ALA A O 1
ATOM 1330 N N . ASN A 1 181 ? -12.983 6.983 13.589 1.00 96.94 181 ASN A N 1
ATOM 1331 C CA . ASN A 1 181 ? -13.059 7.654 14.892 1.00 96.94 181 ASN A CA 1
ATOM 1332 C C . ASN A 1 181 ? -11.859 8.580 15.191 1.00 96.94 181 ASN A C 1
ATOM 1334 O O . ASN A 1 181 ? -11.736 9.071 16.310 1.00 96.94 181 ASN A O 1
ATOM 1338 N N . GLY A 1 182 ? -10.955 8.785 14.226 1.00 96.62 182 GLY A N 1
ATOM 1339 C CA . GLY A 1 182 ? -9.783 9.652 14.359 1.00 96.62 182 GLY A CA 1
ATOM 1340 C C . GLY A 1 182 ? -8.550 8.988 14.976 1.00 96.62 182 GLY A C 1
ATOM 1341 O O . GLY A 1 182 ? -7.492 9.611 14.993 1.00 96.62 182 GLY A O 1
ATOM 1342 N N . LYS A 1 183 ? -8.646 7.737 15.445 1.00 97.38 183 LYS A N 1
ATOM 1343 C CA . LYS A 1 183 ? -7.482 6.978 15.922 1.00 97.38 183 LYS A CA 1
ATOM 1344 C C . LYS A 1 183 ? -6.666 6.420 14.756 1.00 97.38 183 LYS A C 1
ATOM 1346 O O . LYS A 1 183 ? -7.199 6.171 13.675 1.00 97.38 183 LYS A O 1
ATOM 1351 N N . ALA A 1 184 ? -5.384 6.179 15.004 1.00 97.75 184 ALA A N 1
ATOM 1352 C CA . ALA A 1 184 ? -4.532 5.389 14.127 1.00 97.75 184 ALA A CA 1
ATOM 1353 C C . ALA A 1 184 ? -4.424 3.956 14.661 1.00 97.75 184 ALA A C 1
ATOM 1355 O O . ALA A 1 184 ? -4.435 3.737 15.869 1.00 97.75 184 ALA A O 1
ATOM 1356 N N . LEU A 1 185 ? -4.313 3.005 13.744 1.00 98.69 185 LEU A N 1
ATOM 1357 C CA . LEU A 1 185 ? -3.907 1.630 13.982 1.00 98.69 185 LEU A CA 1
ATOM 1358 C C . LEU A 1 185 ? -2.511 1.469 13.357 1.00 98.69 185 LEU A C 1
ATOM 1360 O O . LEU A 1 185 ? -2.422 1.263 12.140 1.00 98.69 185 LEU A O 1
ATOM 1364 N N . PRO A 1 186 ? -1.429 1.665 14.128 1.00 98.69 186 PRO A N 1
ATOM 1365 C CA . PRO A 1 186 ? -0.074 1.577 13.600 1.00 98.69 186 PRO A CA 1
ATOM 1366 C C . PRO A 1 186 ? 0.279 0.131 13.250 1.00 98.69 186 PRO A C 1
ATOM 1368 O O . PRO A 1 186 ? -0.189 -0.804 13.895 1.00 98.69 186 PRO A O 1
ATOM 1371 N N . ILE A 1 187 ? 1.129 -0.063 12.237 1.00 98.62 187 ILE A N 1
ATOM 1372 C CA . ILE A 1 187 ? 1.746 -1.376 12.020 1.00 98.62 187 ILE A CA 1
ATOM 1373 C C . ILE A 1 187 ? 2.783 -1.657 13.105 1.00 98.62 187 ILE A C 1
ATOM 1375 O O . ILE A 1 187 ? 2.853 -2.775 13.610 1.00 98.62 187 ILE A O 1
ATOM 1379 N N . LYS A 1 188 ? 3.562 -0.640 13.485 1.00 98.25 188 LYS A N 1
ATOM 1380 C CA . LYS A 1 188 ? 4.467 -0.712 14.629 1.00 98.25 188 LYS A CA 1
ATOM 1381 C C . LYS A 1 188 ? 3.686 -1.096 15.900 1.00 98.25 188 LYS A C 1
ATOM 1383 O O . LYS A 1 188 ? 2.743 -0.378 16.229 1.00 98.25 188 LYS A O 1
ATOM 1388 N N . PRO A 1 189 ? 4.099 -2.146 16.635 1.00 97.44 189 PRO A N 1
ATOM 1389 C CA . PRO A 1 189 ? 3.492 -2.492 17.917 1.00 97.44 189 PRO A CA 1
ATOM 1390 C C . PRO A 1 189 ? 3.546 -1.315 18.897 1.00 97.44 189 PRO A C 1
ATOM 1392 O O . PRO A 1 189 ? 4.592 -0.674 19.049 1.00 97.44 189 PRO A O 1
ATOM 1395 N N . ASP A 1 190 ? 2.422 -1.031 19.548 1.00 96.81 190 ASP A N 1
ATOM 1396 C CA . ASP A 1 190 ? 2.246 0.093 20.472 1.00 96.81 190 ASP A CA 1
ATOM 1397 C C . ASP A 1 190 ? 1.676 -0.328 21.839 1.00 96.81 190 ASP A C 1
ATOM 1399 O O . ASP A 1 190 ? 1.492 0.516 22.720 1.00 96.81 190 ASP A O 1
ATOM 1403 N N . GLY A 1 191 ? 1.452 -1.629 22.048 1.00 96.56 191 GLY A N 1
ATOM 1404 C CA . GLY A 1 191 ? 0.904 -2.199 23.273 1.00 96.56 191 GLY A CA 1
ATOM 1405 C C . GLY A 1 191 ? -0.622 -2.332 23.289 1.00 96.56 191 GLY A C 1
ATOM 1406 O O . GLY A 1 191 ? -1.152 -2.904 24.247 1.00 96.56 191 GLY A O 1
ATOM 1407 N N . ASP A 1 192 ? -1.353 -1.863 22.269 1.00 97.25 192 ASP A N 1
ATOM 1408 C CA . ASP A 1 192 ? -2.780 -2.171 22.129 1.00 97.25 192 ASP A CA 1
ATOM 1409 C C . ASP A 1 192 ? -2.975 -3.585 21.568 1.00 97.25 192 ASP A C 1
ATOM 1411 O O . ASP A 1 192 ? -3.032 -3.806 20.358 1.00 97.25 192 ASP A O 1
ATOM 1415 N N . ALA A 1 193 ? -3.173 -4.553 22.464 1.00 97.75 193 ALA A N 1
ATOM 1416 C CA . ALA A 1 193 ? -3.370 -5.955 22.102 1.00 97.75 193 ALA A CA 1
ATOM 1417 C C . ALA A 1 193 ? -4.495 -6.183 21.071 1.00 97.75 193 ALA A C 1
ATOM 1419 O O . ALA A 1 193 ? -4.412 -7.107 20.258 1.00 97.75 193 ALA A O 1
ATOM 1420 N N . ARG A 1 194 ? -5.561 -5.364 21.077 1.00 97.69 194 ARG A N 1
ATOM 1421 C CA . ARG A 1 194 ? -6.659 -5.514 20.109 1.00 97.69 194 ARG A CA 1
ATOM 1422 C C . ARG A 1 194 ? -6.250 -4.997 18.731 1.00 97.69 194 ARG A C 1
ATOM 1424 O O . ARG A 1 194 ? -6.564 -5.645 17.730 1.00 97.69 194 ARG A O 1
ATOM 1431 N N . GLY A 1 195 ? -5.569 -3.855 18.685 1.00 98.19 195 GLY A N 1
ATOM 1432 C CA . GLY A 1 195 ? -4.999 -3.293 17.465 1.00 98.19 195 GLY A CA 1
ATOM 1433 C C . GLY A 1 195 ? -3.951 -4.220 16.850 1.00 98.19 195 GLY A C 1
ATOM 1434 O O . GLY A 1 195 ? -4.076 -4.616 15.691 1.00 98.19 195 GLY A O 1
ATOM 1435 N N . GLU A 1 196 ? -2.990 -4.671 17.648 1.00 98.00 196 GLU A N 1
ATOM 1436 C CA . GLU A 1 196 ? -1.941 -5.600 17.220 1.00 98.00 196 GLU A CA 1
ATOM 1437 C C . GLU A 1 196 ? -2.522 -6.913 16.673 1.00 98.00 196 GLU A C 1
ATOM 1439 O O . GLU A 1 196 ? -2.104 -7.386 15.615 1.00 98.00 196 GLU A O 1
ATOM 1444 N N . ALA A 1 197 ? -3.558 -7.471 17.312 1.00 98.12 197 ALA A N 1
ATOM 1445 C CA . ALA A 1 197 ? -4.254 -8.653 16.799 1.00 98.12 197 ALA A CA 1
ATOM 1446 C C . ALA A 1 197 ? -4.978 -8.395 15.461 1.00 98.12 197 ALA A C 1
ATOM 1448 O O . ALA A 1 197 ? -5.075 -9.296 14.621 1.00 98.12 197 ALA A O 1
ATOM 1449 N N . ALA A 1 198 ? -5.492 -7.181 15.236 1.00 98.44 198 ALA A N 1
ATOM 1450 C CA . ALA A 1 198 ? -6.076 -6.797 13.953 1.00 98.44 198 ALA A CA 1
ATOM 1451 C C . ALA A 1 198 ? -5.006 -6.665 12.860 1.00 98.44 198 ALA A C 1
ATOM 1453 O O . ALA A 1 198 ? -5.190 -7.218 11.775 1.00 98.44 198 ALA A O 1
ATOM 1454 N N . VAL A 1 199 ? -3.872 -6.024 13.157 1.00 98.25 199 VAL A N 1
ATOM 1455 C CA . VAL A 1 199 ? -2.723 -5.911 12.241 1.00 98.25 199 VAL A CA 1
ATOM 1456 C C . VAL A 1 199 ? -2.160 -7.285 11.883 1.00 98.25 199 VAL A C 1
ATOM 1458 O O . VAL A 1 199 ? -1.953 -7.573 10.704 1.00 98.25 199 VAL A O 1
ATOM 1461 N N . ALA A 1 200 ? -1.984 -8.167 12.869 1.00 97.31 200 ALA A N 1
ATOM 1462 C CA . ALA A 1 200 ? -1.529 -9.536 12.645 1.00 97.31 200 ALA A CA 1
ATOM 1463 C C . ALA A 1 200 ? -2.475 -10.296 11.703 1.00 97.31 200 ALA A C 1
ATOM 1465 O O . ALA A 1 200 ? -2.026 -10.962 10.772 1.00 97.31 200 ALA A O 1
ATOM 1466 N N . ALA A 1 201 ? -3.790 -10.143 11.883 1.00 97.94 201 ALA A N 1
ATOM 1467 C CA . ALA A 1 201 ? -4.773 -10.767 11.007 1.00 97.94 201 ALA A CA 1
ATOM 1468 C C . ALA A 1 201 ? -4.742 -10.218 9.571 1.00 97.94 201 ALA A C 1
ATOM 1470 O O . ALA A 1 201 ? -4.858 -11.003 8.629 1.00 97.94 201 ALA A O 1
ATOM 1471 N N . VAL A 1 202 ? -4.554 -8.904 9.388 1.00 98.31 202 VAL A N 1
ATOM 1472 C CA . VAL A 1 202 ? -4.336 -8.304 8.058 1.00 98.31 202 VAL A CA 1
ATOM 1473 C C . VAL A 1 202 ? -3.088 -8.899 7.405 1.00 98.31 202 VAL A C 1
ATOM 1475 O O . VAL A 1 202 ? -3.155 -9.335 6.255 1.00 98.31 202 VAL A O 1
ATOM 1478 N N . ARG A 1 203 ? -1.978 -8.992 8.148 1.00 97.50 203 ARG A N 1
ATOM 1479 C CA . ARG A 1 203 ? -0.714 -9.563 7.661 1.00 97.50 203 ARG A CA 1
ATOM 1480 C C . ARG A 1 203 ? -0.871 -11.018 7.224 1.00 97.50 203 ARG A C 1
ATOM 1482 O O . ARG A 1 203 ? -0.429 -11.387 6.142 1.00 97.50 203 ARG A O 1
ATOM 1489 N N . THR A 1 204 ? -1.550 -11.842 8.022 1.00 96.44 204 THR A N 1
ATOM 1490 C CA . THR A 1 204 ? -1.846 -13.234 7.649 1.00 96.44 204 THR A CA 1
ATOM 1491 C C . THR A 1 204 ? -2.701 -13.308 6.385 1.00 96.44 204 THR A C 1
ATOM 1493 O O . THR A 1 204 ? -2.433 -14.122 5.506 1.00 96.44 204 THR A O 1
ATOM 1496 N N . ALA A 1 205 ? -3.720 -12.457 6.262 1.00 97.00 205 ALA A N 1
ATOM 1497 C CA . ALA A 1 205 ? -4.608 -12.467 5.106 1.00 97.00 205 ALA A CA 1
ATOM 1498 C C . ALA A 1 205 ? -3.896 -12.017 3.811 1.00 97.00 205 ALA A C 1
ATOM 1500 O O . ALA A 1 205 ? -4.196 -12.527 2.730 1.00 97.00 205 ALA A O 1
ATOM 1501 N N . ALA A 1 206 ? -2.900 -11.133 3.923 1.00 97.56 206 ALA A N 1
ATOM 1502 C CA . ALA A 1 206 ? -2.077 -10.656 2.812 1.00 97.56 206 ALA A CA 1
ATOM 1503 C C . ALA A 1 206 ? -1.306 -11.784 2.089 1.00 97.56 206 ALA A C 1
ATOM 1505 O O . ALA A 1 206 ? -1.046 -11.680 0.892 1.00 97.56 206 ALA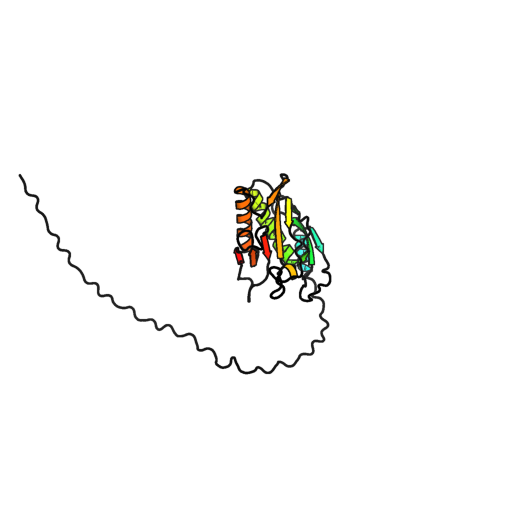 A O 1
ATOM 1506 N N . CYS A 1 207 ? -1.031 -12.913 2.749 1.00 95.19 207 CYS A N 1
ATOM 1507 C CA . CYS A 1 207 ? -0.363 -14.081 2.153 1.00 95.19 207 CYS A CA 1
ATOM 1508 C C . CYS A 1 207 ? -1.062 -14.693 0.934 1.00 95.19 207 CYS A C 1
ATOM 1510 O O . CYS A 1 207 ? -0.421 -15.348 0.112 1.00 95.19 207 CYS A O 1
ATOM 1512 N N . GLY A 1 208 ? -2.379 -14.516 0.809 1.00 92.81 208 GLY A N 1
ATOM 1513 C CA . GLY A 1 208 ? -3.123 -14.941 -0.381 1.00 92.81 208 GLY A CA 1
ATOM 1514 C C . GLY A 1 208 ? -3.025 -13.957 -1.551 1.00 92.81 208 GLY A C 1
ATOM 1515 O O . GLY A 1 208 ? -3.435 -14.281 -2.665 1.00 92.81 208 GLY A O 1
ATOM 1516 N N . TRP A 1 209 ? -2.504 -12.756 -1.304 1.00 96.88 209 TRP A N 1
ATOM 1517 C CA . TRP A 1 209 ? -2.539 -11.626 -2.227 1.00 96.88 209 TRP A CA 1
ATOM 1518 C C . TRP A 1 209 ? -1.172 -11.241 -2.772 1.00 96.88 209 TRP A C 1
ATOM 1520 O O . TRP A 1 209 ? -1.102 -10.768 -3.903 1.00 96.88 209 TRP A O 1
ATOM 1530 N N . PHE A 1 210 ? -0.115 -11.470 -2.003 1.00 98.25 210 PHE A N 1
ATOM 1531 C CA . PHE A 1 210 ? 1.237 -11.011 -2.301 1.00 98.25 210 PHE A CA 1
ATOM 1532 C C . PHE A 1 210 ? 2.223 -12.181 -2.266 1.00 98.25 210 PHE A C 1
ATOM 1534 O O . PHE A 1 210 ? 1.963 -13.215 -1.643 1.00 98.25 210 PHE A O 1
ATOM 1541 N N . THR A 1 211 ? 3.347 -12.044 -2.965 1.00 97.88 211 THR A N 1
ATOM 1542 C CA . THR A 1 211 ? 4.435 -13.032 -2.922 1.00 97.88 211 THR A CA 1
ATOM 1543 C C . THR A 1 211 ? 5.400 -12.753 -1.777 1.00 97.88 211 THR A C 1
ATOM 1545 O O . THR A 1 211 ? 6.056 -13.680 -1.307 1.00 97.88 211 THR A O 1
ATOM 1548 N N . THR A 1 212 ? 5.447 -11.518 -1.278 1.00 97.69 212 THR A N 1
ATOM 1549 C CA . THR A 1 212 ? 6.243 -11.141 -0.108 1.00 97.69 212 THR A CA 1
ATOM 1550 C C . THR A 1 212 ? 5.410 -10.282 0.831 1.00 97.69 212 THR A C 1
ATOM 1552 O O . THR A 1 212 ? 4.817 -9.286 0.418 1.00 97.69 212 THR A O 1
ATOM 1555 N N . ILE A 1 213 ? 5.365 -10.691 2.095 1.00 97.88 213 ILE A N 1
ATOM 1556 C CA . ILE A 1 213 ? 4.756 -9.975 3.205 1.00 97.88 213 ILE A CA 1
ATOM 1557 C C . ILE A 1 213 ? 5.771 -10.013 4.339 1.00 97.88 213 ILE A C 1
ATOM 1559 O O . ILE A 1 213 ? 6.078 -11.098 4.840 1.00 97.88 213 ILE A O 1
ATOM 1563 N N . LEU A 1 214 ? 6.287 -8.847 4.713 1.00 97.56 214 LEU A N 1
ATOM 1564 C CA . LEU A 1 214 ? 7.197 -8.675 5.845 1.00 97.56 214 LEU A CA 1
ATOM 1565 C C . LEU A 1 214 ? 6.603 -7.626 6.775 1.00 97.56 214 LEU A C 1
ATOM 1567 O O . LEU A 1 214 ? 6.014 -6.649 6.318 1.00 97.56 214 LEU A O 1
ATOM 1571 N N . GLY A 1 215 ? 6.743 -7.805 8.075 1.00 96.75 215 GLY A N 1
ATOM 1572 C CA . GLY A 1 215 ? 6.301 -6.827 9.056 1.00 96.75 215 GLY A CA 1
ATOM 1573 C C . GLY A 1 215 ? 7.012 -7.005 10.389 1.00 96.75 215 GLY A C 1
ATOM 1574 O O . GLY A 1 215 ? 8.033 -7.695 10.465 1.00 96.75 215 GLY A O 1
ATOM 1575 N N . PRO A 1 216 ? 6.475 -6.422 11.472 1.00 96.38 216 PRO A N 1
ATOM 1576 C CA . PRO A 1 216 ? 7.106 -6.525 12.776 1.00 96.38 216 PRO A CA 1
ATOM 1577 C C . PRO A 1 216 ? 7.339 -7.989 13.163 1.00 96.38 216 PRO A C 1
ATOM 1579 O O . PRO A 1 216 ? 6.411 -8.804 13.171 1.00 96.38 216 PRO A O 1
ATOM 1582 N N . GLY A 1 217 ? 8.601 -8.315 13.449 1.00 93.44 217 GLY A N 1
ATOM 1583 C CA . GLY A 1 217 ? 9.063 -9.670 13.752 1.00 93.44 217 GLY A CA 1
ATOM 1584 C C . GLY A 1 217 ? 9.737 -10.421 12.597 1.00 93.44 217 GLY A C 1
ATOM 1585 O O . GLY A 1 217 ? 10.366 -11.437 12.879 1.00 93.44 217 GLY A O 1
ATOM 1586 N N . SER A 1 218 ? 9.673 -9.945 11.345 1.00 94.69 218 SER A N 1
ATOM 1587 C CA . SER A 1 218 ? 10.379 -10.590 10.223 1.00 94.69 218 SER A CA 1
ATOM 1588 C C . SER A 1 218 ? 11.889 -10.361 10.296 1.00 94.69 218 SER A C 1
ATOM 1590 O O . SER A 1 218 ? 12.672 -11.308 10.296 1.00 94.69 218 SER A O 1
ATOM 1592 N N . ASP A 1 219 ? 12.302 -9.093 10.372 1.00 93.44 219 ASP A N 1
ATOM 1593 C CA . ASP A 1 219 ? 13.697 -8.660 10.452 1.00 93.44 219 ASP A CA 1
ATOM 1594 C C . ASP A 1 219 ? 13.783 -7.204 10.982 1.00 93.44 219 ASP A C 1
ATOM 1596 O O . ASP A 1 219 ? 12.747 -6.552 11.162 1.00 93.44 219 ASP A O 1
ATOM 1600 N N . PRO A 1 220 ? 14.991 -6.664 11.255 1.00 93.62 220 PRO A N 1
ATOM 1601 C CA . PRO A 1 220 ? 15.146 -5.303 11.776 1.00 93.62 220 PRO A CA 1
ATOM 1602 C C . PRO A 1 220 ? 14.657 -4.179 10.851 1.00 93.62 220 PRO A C 1
ATOM 1604 O O . PRO A 1 220 ? 14.340 -3.096 11.344 1.00 93.62 220 PRO A O 1
ATOM 1607 N N . ALA A 1 221 ? 14.611 -4.398 9.534 1.00 91.69 221 ALA A N 1
ATOM 1608 C CA . ALA A 1 221 ? 14.185 -3.382 8.577 1.00 91.69 221 ALA A CA 1
ATOM 1609 C C . ALA A 1 221 ? 12.662 -3.201 8.575 1.00 91.69 221 ALA A C 1
ATOM 1611 O O . ALA A 1 221 ? 12.209 -2.101 8.297 1.00 91.69 221 ALA A O 1
ATOM 1612 N N . HIS A 1 222 ? 11.890 -4.225 8.947 1.00 95.94 222 HIS A N 1
ATOM 1613 C CA . HIS A 1 222 ? 10.422 -4.224 8.885 1.00 95.94 222 HIS A CA 1
ATOM 1614 C C . HIS A 1 222 ? 9.758 -4.081 10.266 1.00 95.94 222 HIS A C 1
ATOM 1616 O O . HIS A 1 222 ? 8.688 -4.622 10.521 1.00 95.94 222 HIS A O 1
ATOM 1622 N N . THR A 1 223 ? 10.394 -3.377 11.207 1.00 95.75 223 THR A N 1
ATOM 1623 C CA . THR A 1 223 ? 9.900 -3.282 12.598 1.00 95.75 223 THR A CA 1
ATOM 1624 C C . THR A 1 223 ? 8.726 -2.322 12.791 1.00 95.75 223 THR A C 1
ATOM 1626 O O . THR A 1 223 ? 8.020 -2.425 13.796 1.00 95.75 223 THR A O 1
ATOM 1629 N N . ASP A 1 224 ? 8.504 -1.398 11.856 1.00 96.69 224 ASP A N 1
ATOM 1630 C CA . ASP A 1 224 ? 7.519 -0.321 11.979 1.00 96.69 224 ASP A CA 1
ATOM 1631 C C . ASP A 1 224 ? 6.539 -0.198 10.801 1.00 96.69 224 ASP A C 1
ATOM 1633 O O . ASP A 1 224 ? 5.651 0.655 10.833 1.00 96.69 224 ASP A O 1
ATOM 1637 N N . HIS A 1 225 ? 6.646 -1.074 9.802 1.00 98.12 225 HIS A N 1
ATOM 1638 C CA . HIS A 1 225 ? 5.782 -1.095 8.624 1.00 98.12 225 HIS A CA 1
ATOM 1639 C C . HIS A 1 225 ? 5.542 -2.521 8.127 1.00 98.12 225 HIS A C 1
ATOM 1641 O O . HIS A 1 225 ? 6.229 -3.460 8.523 1.00 98.12 225 HIS A O 1
ATOM 1647 N N . MET A 1 226 ? 4.541 -2.680 7.261 1.00 98.38 226 MET A N 1
ATOM 1648 C CA . MET A 1 226 ? 4.240 -3.922 6.558 1.00 98.38 226 MET A CA 1
ATOM 1649 C C . MET A 1 226 ? 4.618 -3.750 5.092 1.00 98.38 226 MET A C 1
ATOM 1651 O O . MET A 1 226 ? 3.970 -2.987 4.376 1.00 98.38 226 MET A O 1
ATOM 1655 N N . HIS A 1 227 ? 5.659 -4.450 4.663 1.00 98.50 227 HIS A N 1
ATOM 1656 C CA . HIS A 1 227 ? 6.073 -4.519 3.271 1.00 98.50 227 HIS A CA 1
ATOM 1657 C C . HIS A 1 227 ? 5.221 -5.539 2.521 1.00 98.50 227 HIS A C 1
ATOM 1659 O O . HIS A 1 227 ? 5.072 -6.676 2.976 1.00 98.50 227 HIS A O 1
ATOM 1665 N N . LEU A 1 228 ? 4.685 -5.140 1.371 1.00 98.75 228 LEU A N 1
ATOM 1666 C CA . LEU A 1 228 ? 3.878 -5.974 0.484 1.00 98.75 228 LEU A CA 1
ATOM 1667 C C . LEU A 1 228 ? 4.440 -5.881 -0.932 1.00 98.75 228 LEU A C 1
ATOM 1669 O O . LEU A 1 228 ? 4.536 -4.775 -1.463 1.00 98.75 228 LEU A O 1
ATOM 1673 N N . ASP A 1 229 ? 4.747 -7.014 -1.567 1.00 98.50 229 ASP A N 1
ATOM 1674 C CA . ASP A 1 229 ? 5.156 -7.044 -2.976 1.00 98.50 229 ASP A CA 1
ATOM 1675 C C . ASP A 1 229 ? 4.630 -8.256 -3.761 1.00 98.50 229 ASP A C 1
ATOM 1677 O O . ASP A 1 229 ? 4.185 -9.260 -3.200 1.00 98.50 229 ASP A O 1
ATOM 1681 N N . ILE A 1 230 ? 4.660 -8.138 -5.091 1.00 97.88 230 ILE A N 1
ATOM 1682 C CA . ILE A 1 230 ? 4.338 -9.226 -6.036 1.00 97.88 230 ILE A CA 1
ATOM 1683 C C . ILE A 1 230 ? 5.570 -9.697 -6.825 1.00 97.88 230 ILE A C 1
ATOM 1685 O O . ILE A 1 230 ? 5.454 -10.188 -7.951 1.00 97.88 230 ILE A O 1
ATOM 1689 N N . LEU A 1 231 ? 6.773 -9.507 -6.280 1.00 96.31 231 LEU A N 1
ATOM 1690 C CA . LEU A 1 231 ? 8.003 -9.925 -6.937 1.00 96.31 231 LEU A CA 1
ATOM 1691 C C . LEU A 1 231 ? 8.093 -11.455 -6.970 1.00 96.31 231 LEU A C 1
ATOM 1693 O O . LEU A 1 231 ? 7.924 -12.134 -5.957 1.00 96.31 231 LEU A O 1
ATOM 1697 N N . ILE A 1 232 ? 8.381 -12.006 -8.148 1.00 94.25 232 ILE A N 1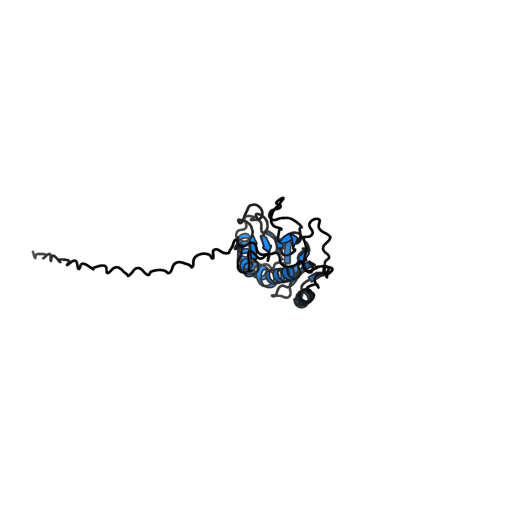
ATOM 1698 C CA . ILE A 1 232 ? 8.512 -13.451 -8.340 1.00 94.25 232 ILE A CA 1
ATOM 1699 C C . ILE A 1 232 ? 9.851 -13.932 -7.779 1.00 94.25 232 ILE A C 1
ATOM 1701 O O . ILE A 1 232 ? 10.916 -13.414 -8.124 1.00 94.25 232 ILE A O 1
ATOM 1705 N N . HIS A 1 233 ? 9.793 -14.973 -6.951 1.00 89.00 233 HIS A N 1
ATOM 1706 C CA . HIS A 1 233 ? 10.967 -15.645 -6.405 1.00 89.00 233 HIS A CA 1
ATOM 1707 C C . HIS A 1 233 ? 11.233 -16.936 -7.188 1.00 89.00 233 HIS A C 1
ATOM 1709 O O . HIS A 1 233 ? 10.424 -17.863 -7.184 1.00 89.00 233 HIS A O 1
ATOM 1715 N N . GLY A 1 234 ? 12.380 -17.019 -7.864 1.00 87.88 234 GLY A N 1
ATOM 1716 C CA . GLY A 1 234 ? 12.720 -18.178 -8.694 1.00 87.88 234 GLY A CA 1
ATOM 1717 C C . GLY A 1 234 ? 11.957 -18.188 -10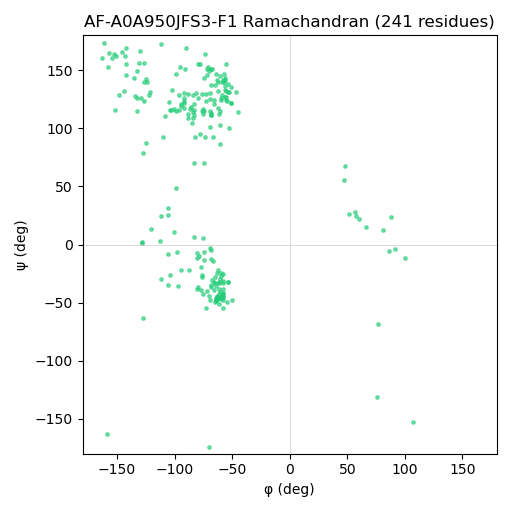.022 1.00 87.88 234 GLY A C 1
ATOM 1718 O O . GLY A 1 234 ? 11.966 -17.195 -10.741 1.00 87.88 234 GLY A O 1
ATOM 1719 N N . SER A 1 235 ? 11.342 -19.320 -10.378 1.00 87.44 235 SER A N 1
ATOM 1720 C CA . SER A 1 235 ? 10.718 -19.529 -11.696 1.00 87.44 235 SER A CA 1
ATOM 1721 C C . SER A 1 235 ? 9.200 -19.311 -11.750 1.00 87.44 235 SER A C 1
ATOM 1723 O O . SER A 1 235 ? 8.628 -19.390 -12.834 1.00 87.44 235 SER A O 1
ATOM 1725 N N . SER A 1 236 ? 8.522 -19.084 -10.616 1.00 89.12 236 SER A N 1
ATOM 1726 C CA . SER A 1 236 ? 7.061 -18.886 -10.571 1.00 89.12 236 SER A CA 1
ATOM 1727 C C . SER A 1 236 ? 6.611 -18.113 -9.329 1.00 89.12 236 SER A C 1
ATOM 1729 O O . SER A 1 236 ? 7.341 -18.029 -8.345 1.00 89.12 236 SER A O 1
ATOM 1731 N N . ASP A 1 237 ? 5.377 -17.616 -9.342 1.00 85.25 237 ASP A N 1
ATOM 1732 C CA . ASP A 1 237 ? 4.717 -16.891 -8.243 1.00 85.25 237 ASP A CA 1
ATOM 1733 C C . ASP A 1 237 ? 4.239 -17.786 -7.077 1.00 85.25 237 ASP A C 1
ATOM 1735 O O . ASP A 1 237 ? 3.572 -17.324 -6.148 1.00 85.25 237 ASP A O 1
ATOM 1739 N N . ARG A 1 238 ? 4.564 -19.085 -7.113 1.00 89.31 238 ARG A N 1
ATOM 1740 C CA . ARG A 1 238 ? 4.115 -20.063 -6.109 1.00 89.31 238 ARG A CA 1
ATOM 1741 C C . ARG A 1 238 ? 4.868 -19.963 -4.792 1.00 89.31 238 ARG A C 1
ATOM 1743 O O . ARG A 1 238 ? 4.328 -20.349 -3.757 1.00 89.31 238 ARG A O 1
ATOM 1750 N N . TYR A 1 239 ? 6.117 -19.505 -4.829 1.00 92.81 239 TYR A N 1
ATOM 1751 C CA . TYR A 1 239 ? 6.892 -19.296 -3.615 1.00 92.81 239 TYR A CA 1
ATOM 1752 C C . TYR A 1 239 ? 6.487 -17.973 -2.975 1.00 92.81 239 TYR A C 1
ATOM 1754 O O . TYR A 1 239 ? 6.527 -16.929 -3.627 1.00 92.81 239 TYR A O 1
ATOM 1762 N N . ARG A 1 240 ? 6.108 -18.027 -1.697 1.00 94.19 240 ARG A N 1
ATOM 1763 C CA . ARG A 1 240 ? 5.679 -16.858 -0.933 1.00 94.19 240 ARG A CA 1
ATOM 1764 C C . ARG A 1 24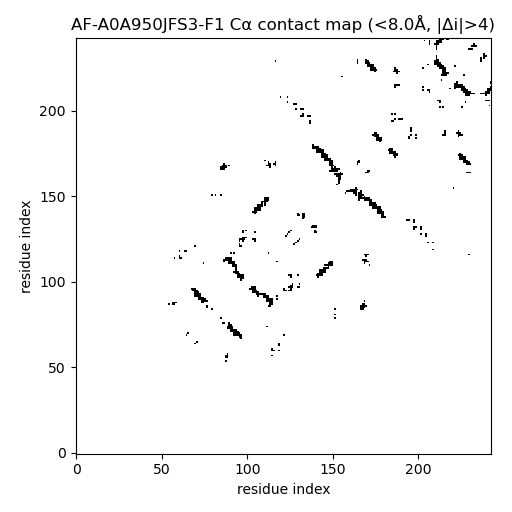0 ? 6.466 -16.734 0.358 1.00 94.19 240 ARG A C 1
ATOM 1766 O O . ARG A 1 240 ? 6.703 -17.730 1.040 1.00 94.19 240 ARG A O 1
ATOM 1773 N N . ILE A 1 241 ? 6.827 -15.507 0.698 1.00 95.69 241 ILE A N 1
ATOM 1774 C CA . ILE A 1 241 ? 7.424 -15.141 1.977 1.00 95.69 241 ILE A CA 1
ATOM 1775 C C . ILE A 1 241 ? 6.329 -14.475 2.802 1.00 95.69 241 ILE A C 1
ATOM 1777 O O . ILE A 1 241 ? 5.804 -13.437 2.423 1.00 95.69 241 ILE A O 1
ATOM 1781 N N . CYS A 1 242 ? 5.975 -15.113 3.911 1.00 95.38 242 CYS A N 1
ATOM 1782 C CA . CYS A 1 242 ? 4.909 -14.700 4.815 1.00 95.38 242 CYS A CA 1
ATOM 1783 C C . CYS A 1 242 ? 5.469 -14.621 6.227 1.00 95.38 242 CYS A C 1
ATOM 1785 O O . CYS A 1 242 ? 5.328 -15.564 7.010 1.00 95.38 242 CYS A O 1
ATOM 1787 N N . GLN A 1 243 ? 6.183 -13.538 6.513 1.00 93.31 243 GLN A N 1
ATOM 1788 C CA . GLN A 1 243 ? 6.972 -13.375 7.732 1.00 93.31 243 GLN A CA 1
ATOM 1789 C C . GLN A 1 243 ? 6.612 -12.114 8.463 1.00 93.31 243 GLN A C 1
ATOM 1791 O O . GLN A 1 243 ? 5.788 -11.324 7.962 1.00 93.31 243 GLN A O 1
#

Radius of gyration: 29.14 Å; Cα contacts (8 Å, |Δi|>4): 423; chains: 1; bounding box: 52×82×94 Å

Secondary structure (DSSP, 8-state):
--PPP--------------PPP---PPPPPPPPTTTTS-PPPPP--------PPPPP-HHHHHHHHHHT-EEEE--PPPPSSTT---SSEEEEEEEE-TTTT-EEE-TT--EEEHHHHHHHHHIIIIIIHHHHHHHHSS-EEEEEE--S----BGGG-SSSSBPGGGGT-EEEEEEEEETTS-EEESS--S-HHHHHHHHHHHHHHTTT-SEEE-TTS-GGGSSSEEEE-PPBTTBTT--EE-